Protein AF-D7BWD3-F1 (afdb_monomer_lite)

Secondary structure (DSSP, 8-state):
--EEEEE--SHHHHHHHHHHHHTT-EEEEE--HHHHHHHHHH-EEEEETTEEEEE--EEE-GGG--S--SEEEE---GGGHHHHHHHHGGG--TT-EEEE--SSSTHHHHHHHHSTTTBPEEEEE--EEE-TTSPEEE-SSSEEEEEE-TT----HHHHHHHHHH--TTEEEEE-TTHHHHHHHHHHHHHHHHHHHHHHTS-HHHHHHSTTHHHHHHHHHHHHHHHHHHHHHHHHHTT---------------S-----TT-----TTS--THHHHHHHHHHHHHHHSPPPTT-PPPP-----------------------------------------------------------------------

Radius of gyration: 29.77 Å; chains: 1; bounding box: 97×82×72 Å

Sequence (369 aa):
MTRILIVGAGATGGYFGARLARAARDVTFLVRPRRAAELRADGLRITTLEGSERLEPKLVTATELDGPYDLVLLTVKAGSLEAGLQDLKPAVGPRTAIVPFLNGIDHLDVIDTQFPSAVLGAVVKVAAQLTPDGATTVSAPGASLEIGELDGGHTARLRDTAAALDVVGFDVQVSDRILTSMWHKWVFIATTTTITCIAQGTIGDVAAVSGGKGFADAVLAEAAAVSGARRRLRRAAGHRDAGGFALRPVDVPGRPGRAAHGGRARPGLPCPCGEATRPVRSAAERRRGPPPGAQPARRERLPAGLRPGGRQPNVRRTALAAASSGPRRPVPGRFLTPGEHLRSRGCGSRAGAGRAGRGRRGRRPSPRR

pLDDT: mean 72.69, std 29.37, range [22.69, 98.75]

Foldseek 3Di:
DFAEEEEDCFFVSLVQQVLLVVVVHNYEYADDPVVVVLCQVFAAWEQEPVGIDGDRHHYDYLVRQDAAGQEYEYEDEPVCLVVSLVSCVRHDDPNYAYEYAYQDDVSQVVNCVSRPPRYKFKDKDFQWHQDPSGYIYGYDFAMEMEIAHQLFDDDPSQVVVQVSSPGPRYHYHYDRARLVVSLVSLLVCLLQLVLCQVVLHHLVVLVPDVCSVVVSVVSSVLSVVLSVVVVVVCVVVVRHRDDDDDDDPPPPPDDPDPDSLSDRPDPPDDRPNCVSCVSSVVVVVVVPDPPPPDDDDDDDDDDDDDDDDDDDDDDDDDDDDDDDDDDDDDDDDDDDDDDDDDDDDDPDDDDDDDDDDDDDDDDDDDDDD

Organism: Streptomyces bingchenggensis (strain BCW-1) (NCBI:txid749414)

InterPro domains:
  IPR003710 Ketopantoate reductase ApbA/PanE [TIGR00745] (3-230)
  IPR013332 Ketopantoate reductase, N-terminal domain [PF02558] (4-151)
  IPR036291 NAD(P)-binding domain superfamily [SSF51735] (3-183)
  IPR051402 Ketopantoate Reductase-Related [PTHR21708] (2-227)

Structure (mmCIF, N/CA/C/O backbone):
data_AF-D7BWD3-F1
#
_entry.id   AF-D7BWD3-F1
#
loop_
_atom_site.group_PDB
_atom_site.id
_atom_site.type_symbol
_atom_site.label_atom_id
_atom_site.label_alt_id
_atom_site.label_comp_id
_atom_site.label_asym_id
_atom_site.label_entity_id
_atom_site.label_seq_id
_atom_site.pdbx_PDB_ins_code
_atom_site.Cartn_x
_atom_site.Cartn_y
_atom_site.Cartn_z
_atom_site.occupancy
_atom_site.B_iso_or_equiv
_atom_site.auth_seq_id
_atom_site.auth_comp_id
_atom_site.auth_asym_id
_atom_site.auth_atom_id
_atom_site.pdbx_PDB_model_num
ATOM 1 N N . MET A 1 1 ? -19.463 2.352 11.382 1.00 70.88 1 MET A N 1
ATOM 2 C CA . MET A 1 1 ? -18.482 2.909 10.425 1.00 70.88 1 MET A CA 1
ATOM 3 C C . MET A 1 1 ? -17.234 2.048 10.486 1.00 70.88 1 MET A C 1
ATOM 5 O O . MET A 1 1 ? -16.864 1.677 11.589 1.00 70.88 1 MET A O 1
ATOM 9 N N . THR A 1 2 ? -16.630 1.721 9.343 1.00 93.38 2 THR A N 1
ATOM 10 C CA . THR A 1 2 ? -15.373 0.956 9.259 1.00 93.38 2 THR A CA 1
ATOM 11 C C . THR A 1 2 ? -14.217 1.773 9.842 1.00 93.38 2 THR A C 1
ATOM 13 O O . THR A 1 2 ? -13.941 2.859 9.327 1.00 93.38 2 THR A O 1
ATOM 16 N N . ARG A 1 3 ? -13.540 1.271 10.883 1.00 97.50 3 ARG A N 1
ATOM 17 C CA . ARG A 1 3 ? -12.314 1.882 11.431 1.00 97.50 3 ARG A CA 1
ATOM 18 C C . ARG A 1 3 ? -11.123 1.516 10.549 1.00 97.50 3 ARG A C 1
ATOM 20 O O . ARG A 1 3 ? -10.816 0.333 10.390 1.00 97.50 3 ARG A O 1
ATOM 27 N N . ILE A 1 4 ? -10.435 2.520 10.009 1.00 98.69 4 ILE A N 1
ATOM 28 C CA . ILE A 1 4 ? -9.290 2.350 9.108 1.00 98.69 4 ILE A CA 1
ATOM 29 C C . ILE A 1 4 ? -7.999 2.766 9.819 1.00 98.69 4 ILE A C 1
ATOM 31 O O . ILE A 1 4 ? -7.858 3.912 10.246 1.00 98.69 4 ILE A O 1
ATOM 35 N N . LEU A 1 5 ? -7.029 1.857 9.896 1.00 98.75 5 LEU A N 1
ATOM 36 C CA . LEU A 1 5 ? -5.683 2.139 10.389 1.00 98.75 5 LEU A CA 1
ATOM 37 C C . LEU A 1 5 ? -4.700 2.270 9.227 1.00 98.75 5 LEU A C 1
ATOM 39 O O . LEU A 1 5 ? -4.501 1.329 8.462 1.00 98.75 5 LEU A O 1
ATOM 43 N N . ILE A 1 6 ? -4.019 3.407 9.125 1.00 98.69 6 ILE A N 1
ATOM 44 C CA . ILE A 1 6 ? -2.901 3.605 8.201 1.00 98.69 6 ILE A CA 1
ATOM 45 C C . ILE A 1 6 ? -1.603 3.328 8.949 1.00 98.69 6 ILE A C 1
ATOM 47 O O . ILE A 1 6 ? -1.191 4.114 9.803 1.00 98.69 6 ILE A O 1
ATOM 51 N N . VAL A 1 7 ? -0.924 2.232 8.622 1.00 98.44 7 VAL A N 1
ATOM 52 C CA . VAL A 1 7 ? 0.372 1.908 9.229 1.00 98.44 7 VAL A CA 1
ATOM 53 C C . VAL A 1 7 ? 1.468 2.598 8.428 1.00 98.44 7 VAL A C 1
ATOM 55 O O . VAL A 1 7 ? 1.814 2.182 7.316 1.00 98.44 7 VAL A O 1
ATOM 58 N N . GLY A 1 8 ? 1.998 3.675 9.010 1.00 96.50 8 GLY A N 1
ATOM 59 C CA . GLY A 1 8 ? 2.999 4.554 8.418 1.00 96.50 8 GLY A CA 1
ATOM 60 C C . GLY A 1 8 ? 2.403 5.754 7.674 1.00 96.50 8 GLY A C 1
ATOM 61 O O . GLY A 1 8 ? 1.693 5.615 6.691 1.00 96.50 8 GLY A O 1
ATOM 62 N N . ALA A 1 9 ? 2.781 6.967 8.075 1.00 95.25 9 ALA A N 1
ATOM 63 C CA . ALA A 1 9 ? 2.402 8.216 7.402 1.00 95.25 9 ALA A CA 1
ATOM 64 C C . ALA A 1 9 ? 3.544 8.757 6.516 1.00 95.25 9 ALA A C 1
ATOM 66 O O . ALA A 1 9 ? 3.994 9.899 6.666 1.00 95.25 9 ALA A O 1
ATOM 67 N N . GLY A 1 10 ? 4.076 7.882 5.654 1.00 94.31 10 GLY A N 1
ATOM 68 C CA . GLY A 1 10 ? 5.022 8.249 4.593 1.00 94.31 10 GLY A CA 1
ATOM 69 C C . GLY A 1 10 ? 4.304 8.828 3.370 1.00 94.31 10 GLY A C 1
ATOM 70 O O . GLY A 1 10 ? 3.152 9.225 3.470 1.00 94.31 10 GLY A O 1
ATOM 71 N N . ALA A 1 11 ? 4.948 8.826 2.200 1.00 95.31 11 ALA A N 1
ATOM 72 C CA . ALA A 1 11 ? 4.343 9.356 0.972 1.00 95.31 11 ALA A CA 1
ATOM 73 C C . ALA A 1 11 ? 3.014 8.663 0.613 1.00 95.31 11 ALA A C 1
ATOM 75 O O . ALA A 1 11 ? 1.976 9.302 0.486 1.00 95.31 11 ALA A O 1
ATOM 76 N N . THR A 1 12 ? 3.041 7.332 0.495 1.00 96.38 12 THR A N 1
ATOM 77 C CA . THR A 1 12 ? 1.857 6.537 0.154 1.00 96.38 12 THR A CA 1
ATOM 78 C C . THR A 1 12 ? 0.805 6.626 1.256 1.00 96.38 12 THR A C 1
ATOM 80 O O . THR A 1 12 ? -0.303 7.079 0.997 1.00 96.38 12 THR A O 1
ATOM 83 N N . GLY A 1 13 ? 1.145 6.258 2.496 1.00 97.06 13 GLY A N 1
ATOM 84 C CA . GLY A 1 13 ? 0.187 6.291 3.605 1.00 97.06 13 GLY A CA 1
ATOM 85 C C . GLY A 1 13 ? -0.388 7.679 3.872 1.00 97.06 13 GLY A C 1
ATOM 86 O O . GLY A 1 13 ? -1.584 7.802 4.107 1.00 97.06 13 GLY A O 1
ATOM 87 N N . GLY A 1 14 ? 0.430 8.726 3.750 1.00 96.25 14 GLY A N 1
ATOM 88 C CA . GLY A 1 14 ? -0.001 10.113 3.866 1.00 96.25 14 GLY A CA 1
ATOM 89 C C . GLY A 1 14 ? -1.058 10.473 2.826 1.00 96.25 14 GLY A C 1
ATOM 90 O O . GLY A 1 14 ? -2.161 10.866 3.193 1.00 96.25 14 GLY A O 1
ATOM 91 N N . TYR A 1 15 ? -0.766 10.269 1.537 1.00 96.69 15 TYR A N 1
ATOM 92 C CA . TYR A 1 15 ? -1.731 10.545 0.469 1.00 96.69 15 TYR A CA 1
ATOM 93 C C . TYR A 1 15 ? -3.030 9.749 0.634 1.00 96.69 15 TYR A C 1
ATOM 95 O O . TYR A 1 15 ? -4.123 10.313 0.578 1.00 96.69 15 TYR A O 1
ATOM 103 N N . PHE A 1 16 ? -2.915 8.442 0.876 1.00 97.62 16 PHE A N 1
ATOM 104 C CA . PHE A 1 16 ? -4.081 7.574 0.970 1.00 97.62 16 PHE A CA 1
ATOM 105 C C . PHE A 1 16 ? -4.952 7.892 2.183 1.00 97.62 16 PHE A C 1
ATOM 107 O O . PHE A 1 16 ? -6.159 8.093 2.050 1.00 97.62 16 PHE A O 1
ATOM 114 N N . GLY A 1 17 ? -4.336 7.998 3.360 1.00 97.31 17 GLY A N 1
ATOM 115 C CA . GLY A 1 17 ? -5.049 8.326 4.587 1.00 97.31 17 GLY A CA 1
ATOM 116 C C . GLY A 1 17 ? -5.698 9.708 4.538 1.00 97.31 17 GLY A C 1
ATOM 117 O O . GLY A 1 17 ? -6.802 9.878 5.042 1.00 97.31 17 GLY A O 1
ATOM 118 N N . ALA A 1 18 ? -5.070 10.683 3.877 1.00 96.00 18 ALA A N 1
ATOM 119 C CA . ALA A 1 18 ? -5.649 12.007 3.690 1.00 96.00 18 ALA A CA 1
ATOM 120 C C . ALA A 1 18 ? -6.904 12.009 2.826 1.00 96.00 18 ALA A C 1
ATOM 122 O O . ALA A 1 18 ? -7.907 12.596 3.223 1.00 96.00 18 ALA A O 1
ATOM 123 N N . ARG A 1 19 ? -6.872 11.347 1.663 1.00 96.06 19 ARG A N 1
ATOM 124 C CA . ARG A 1 19 ? -8.046 11.256 0.782 1.00 96.06 19 ARG A CA 1
ATOM 125 C C . ARG A 1 19 ? -9.204 10.533 1.472 1.00 96.06 19 ARG A C 1
ATOM 127 O O . ARG A 1 19 ? -10.337 10.999 1.392 1.00 96.06 19 ARG A O 1
ATOM 134 N N . LEU A 1 20 ? -8.917 9.474 2.233 1.00 97.75 20 LEU A N 1
ATOM 135 C CA . LEU A 1 20 ? -9.919 8.780 3.049 1.00 97.75 20 LEU A CA 1
ATOM 136 C C . LEU A 1 20 ? -10.487 9.682 4.158 1.00 97.75 20 LEU A C 1
ATOM 138 O O . LEU A 1 20 ? -11.705 9.777 4.306 1.00 97.75 20 LEU A O 1
ATOM 142 N N . ALA A 1 21 ? -9.636 10.401 4.894 1.00 96.88 21 ALA A N 1
ATOM 143 C CA . ALA A 1 21 ? -10.075 11.335 5.932 1.00 96.88 21 ALA A CA 1
ATOM 144 C C . ALA A 1 21 ? -10.914 12.488 5.349 1.00 96.88 21 ALA A C 1
ATOM 146 O O . ALA A 1 21 ? -11.929 12.881 5.921 1.00 96.88 21 ALA A O 1
ATOM 147 N N . ARG A 1 22 ? -10.543 12.997 4.166 1.00 94.56 22 ARG A N 1
ATOM 148 C CA . ARG A 1 22 ? -11.295 14.021 3.425 1.00 94.56 22 ARG A CA 1
ATOM 149 C C . ARG A 1 22 ? -12.681 13.558 2.992 1.00 94.56 22 ARG A C 1
ATOM 151 O O . ARG A 1 22 ? -13.578 14.393 2.902 1.00 94.56 22 ARG A O 1
ATOM 158 N N . ALA A 1 23 ? -12.846 12.262 2.750 1.00 96.19 23 ALA A N 1
ATOM 159 C CA . ALA A 1 23 ? -14.126 11.618 2.480 1.00 96.19 23 ALA A CA 1
ATOM 160 C C . ALA A 1 23 ? -14.880 11.218 3.766 1.00 96.19 23 ALA A C 1
ATOM 162 O O . ALA A 1 23 ? -15.780 10.384 3.715 1.00 96.19 23 ALA A O 1
ATOM 163 N N . ALA A 1 24 ? -14.500 11.787 4.917 1.00 96.38 24 ALA A N 1
ATOM 164 C CA . ALA A 1 24 ? -15.101 11.534 6.225 1.00 96.38 24 ALA A CA 1
ATOM 165 C C . ALA A 1 24 ? -15.088 10.052 6.653 1.00 96.38 24 ALA A C 1
ATOM 167 O O . ALA A 1 24 ? -15.945 9.611 7.422 1.00 96.38 24 ALA A O 1
ATOM 168 N N . ARG A 1 25 ? -14.106 9.268 6.178 1.00 97.88 25 ARG A N 1
ATOM 169 C CA . ARG A 1 25 ? -13.839 7.927 6.717 1.00 97.88 25 ARG A CA 1
ATOM 170 C C . ARG A 1 25 ? -13.172 8.045 8.091 1.00 97.88 25 ARG A C 1
ATOM 172 O O . ARG A 1 25 ? -12.446 9.006 8.354 1.00 97.88 25 ARG A O 1
ATOM 179 N N . ASP A 1 26 ? -13.388 7.059 8.960 1.00 97.62 26 ASP A N 1
ATOM 180 C CA . ASP A 1 26 ? -12.744 7.021 10.276 1.00 97.62 26 ASP A CA 1
ATOM 181 C C . ASP A 1 26 ? -11.314 6.488 10.147 1.00 97.62 26 ASP A C 1
ATOM 183 O O . ASP A 1 26 ? -11.080 5.280 10.144 1.00 97.62 26 ASP A O 1
ATOM 187 N N . VAL A 1 27 ? -10.368 7.408 9.953 1.00 98.44 27 VAL A N 1
ATOM 188 C CA . VAL A 1 27 ? -8.963 7.101 9.673 1.00 98.44 27 VAL A CA 1
ATOM 189 C C . VAL A 1 27 ? -8.091 7.492 10.855 1.00 98.44 27 VAL A C 1
ATOM 191 O O . VAL A 1 27 ? -8.071 8.655 11.258 1.00 98.44 27 VAL A O 1
ATOM 194 N N . THR A 1 28 ? -7.292 6.541 11.327 1.00 98.56 28 THR A N 1
ATOM 195 C CA . THR A 1 28 ? -6.228 6.760 12.308 1.00 98.56 28 THR A CA 1
ATOM 196 C C . THR A 1 28 ? -4.888 6.359 11.703 1.00 98.56 28 THR A C 1
ATOM 198 O O . THR A 1 28 ? -4.798 5.367 10.983 1.00 98.56 28 THR A O 1
ATOM 201 N N . PHE A 1 29 ? -3.823 7.105 11.987 1.00 98.62 29 PHE A N 1
ATOM 202 C CA . PHE A 1 29 ? -2.473 6.775 11.535 1.00 98.62 29 PHE A CA 1
ATOM 203 C C . PHE A 1 29 ? -1.647 6.204 12.684 1.00 98.62 29 PHE A C 1
ATOM 205 O O . PHE A 1 29 ? -1.393 6.896 13.672 1.00 98.62 29 PHE A O 1
ATOM 212 N N . LEU A 1 30 ? -1.166 4.973 12.509 1.00 98.62 30 LEU A N 1
ATOM 213 C CA . LEU A 1 30 ? -0.145 4.381 13.364 1.00 98.62 30 LEU A CA 1
ATOM 214 C C . LEU A 1 30 ? 1.232 4.863 12.903 1.00 98.62 30 LEU A C 1
ATOM 216 O O . LEU A 1 30 ? 1.691 4.550 11.797 1.00 98.62 30 LEU A O 1
ATOM 220 N N . VAL A 1 31 ? 1.895 5.641 13.751 1.00 97.81 31 VAL A N 1
ATOM 221 C CA . VAL A 1 31 ? 3.193 6.259 13.462 1.00 97.81 31 VAL A CA 1
ATOM 222 C C . VAL A 1 31 ? 4.149 6.136 14.643 1.00 97.81 31 VAL A C 1
ATOM 224 O O . VAL A 1 31 ? 3.753 6.012 15.797 1.00 97.81 31 VAL A O 1
ATOM 227 N N . ARG A 1 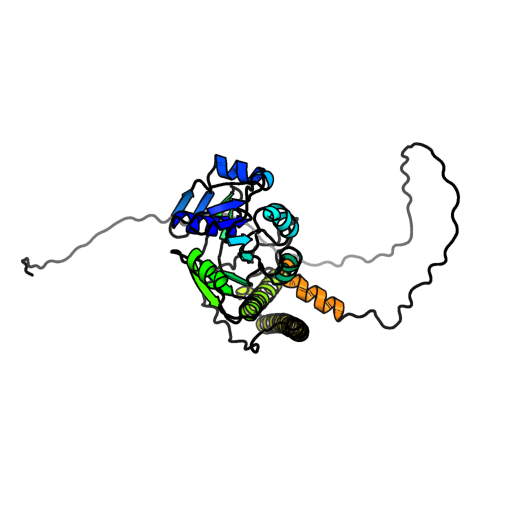32 ? 5.452 6.202 14.358 1.00 96.31 32 ARG A N 1
ATOM 228 C CA . ARG A 1 32 ? 6.489 6.241 15.399 1.00 96.31 32 ARG A CA 1
ATOM 229 C C . ARG A 1 32 ? 6.559 7.627 16.054 1.00 96.31 32 ARG A C 1
ATOM 231 O O . ARG A 1 32 ? 6.283 8.609 15.359 1.00 96.31 32 ARG A O 1
ATOM 238 N N . PRO A 1 33 ? 7.040 7.743 17.310 1.00 96.12 33 PRO A N 1
ATOM 239 C CA . PRO A 1 33 ? 7.037 9.001 18.066 1.00 96.12 33 PRO A CA 1
ATOM 240 C C . PRO A 1 33 ? 7.608 10.205 17.309 1.00 96.12 33 PRO A C 1
ATOM 242 O O . PRO A 1 33 ? 6.990 11.265 17.285 1.00 96.12 33 PRO A O 1
ATOM 245 N N . ARG A 1 34 ? 8.733 10.026 16.599 1.00 95.69 34 ARG A N 1
ATOM 246 C CA . ARG A 1 34 ? 9.337 11.089 15.775 1.00 95.69 34 ARG A CA 1
ATOM 247 C C . ARG A 1 34 ? 8.371 11.627 14.717 1.00 95.69 34 ARG A C 1
ATOM 249 O O . ARG A 1 34 ? 8.199 12.832 14.601 1.00 95.69 34 ARG A O 1
ATOM 256 N N . ARG A 1 35 ? 7.719 10.735 13.963 1.00 95.56 35 ARG A N 1
ATOM 257 C CA . ARG A 1 35 ? 6.767 11.133 12.916 1.00 95.56 35 ARG A CA 1
ATOM 258 C C . ARG A 1 35 ? 5.469 11.677 13.514 1.00 95.56 35 ARG A C 1
ATOM 260 O O . ARG A 1 35 ? 4.879 12.572 12.927 1.00 95.56 35 ARG A O 1
ATOM 267 N N . ALA A 1 36 ? 5.044 11.173 14.672 1.00 97.19 36 ALA A N 1
ATOM 268 C CA . ALA A 1 36 ? 3.901 11.722 15.396 1.00 97.19 36 ALA A CA 1
ATOM 269 C C . ALA A 1 36 ? 4.144 13.184 15.802 1.00 97.19 36 ALA A C 1
ATOM 271 O O . ALA A 1 36 ? 3.279 14.023 15.584 1.00 97.19 36 ALA A O 1
ATOM 272 N N . ALA A 1 37 ? 5.328 13.496 16.341 1.00 96.38 37 ALA A N 1
ATOM 273 C CA . ALA A 1 37 ? 5.705 14.860 16.709 1.00 96.38 37 ALA A CA 1
ATOM 274 C C . ALA A 1 37 ? 5.717 15.801 15.494 1.00 96.38 37 ALA A C 1
ATOM 276 O O . ALA A 1 37 ? 5.121 16.872 15.560 1.00 96.38 37 ALA A O 1
ATOM 277 N N . GLU A 1 38 ? 6.313 15.367 14.376 1.00 95.94 38 GLU A N 1
ATOM 278 C CA . GLU A 1 38 ? 6.270 16.109 13.108 1.00 95.94 38 GLU A CA 1
ATOM 279 C C . GLU A 1 38 ? 4.818 16.388 12.693 1.00 95.94 38 GLU A C 1
ATOM 281 O O . GLU A 1 38 ? 4.439 17.537 12.519 1.00 95.94 38 GLU A O 1
ATOM 286 N N . LEU A 1 39 ? 3.971 15.359 12.605 1.00 97.31 39 LEU A N 1
ATOM 287 C CA . LEU A 1 39 ? 2.588 15.515 12.146 1.00 97.31 39 LEU A CA 1
ATOM 288 C C . LEU A 1 39 ? 1.719 16.359 13.085 1.00 97.31 39 LEU A C 1
ATOM 290 O O . LEU A 1 39 ? 0.817 17.027 12.597 1.00 97.31 39 LEU A O 1
ATOM 294 N N . ARG A 1 40 ? 1.976 16.355 14.398 1.00 96.75 40 ARG A N 1
ATOM 295 C CA . ARG A 1 40 ? 1.268 17.221 15.358 1.00 96.75 40 ARG A CA 1
ATOM 296 C C . ARG A 1 40 ? 1.667 18.689 15.223 1.00 96.75 40 ARG A C 1
ATOM 298 O O . ARG A 1 40 ? 0.819 19.554 15.390 1.00 96.75 40 ARG A O 1
ATOM 305 N N . ALA A 1 41 ? 2.940 18.971 14.949 1.00 96.50 41 ALA A N 1
ATOM 306 C CA . ALA A 1 41 ? 3.413 20.342 14.759 1.00 96.50 41 ALA A CA 1
ATOM 307 C C . ALA A 1 41 ? 2.940 20.912 13.414 1.00 96.50 41 ALA A C 1
ATOM 309 O O . ALA A 1 41 ? 2.441 22.030 13.318 1.00 96.50 41 ALA A O 1
ATOM 310 N N . ASP A 1 42 ? 3.060 20.100 12.371 1.00 95.56 42 ASP A N 1
ATOM 311 C CA . ASP A 1 42 ? 3.021 20.568 10.995 1.00 95.56 42 ASP A CA 1
ATOM 312 C C . ASP A 1 42 ? 1.740 20.200 10.244 1.00 95.56 42 ASP A C 1
ATOM 314 O O . ASP A 1 42 ? 1.487 20.732 9.157 1.00 95.56 42 ASP A O 1
ATOM 318 N N . GLY A 1 43 ? 0.932 19.300 10.803 1.00 97.25 43 GLY A N 1
ATOM 319 C CA . GLY A 1 43 ? -0.140 18.613 10.094 1.00 97.25 43 GLY A CA 1
ATOM 320 C C . GLY A 1 43 ? 0.390 17.641 9.032 1.00 97.25 43 GLY A C 1
ATOM 321 O O . GLY A 1 43 ? 1.575 17.601 8.685 1.00 97.25 43 GLY A O 1
ATOM 322 N N . LEU A 1 44 ? -0.513 16.857 8.450 1.00 97.69 44 LEU A N 1
ATOM 323 C CA . LEU A 1 44 ? -0.218 16.091 7.245 1.00 97.69 44 LEU A CA 1
ATOM 324 C C . LEU A 1 44 ? -0.386 17.003 6.023 1.00 97.69 44 LEU A C 1
ATOM 326 O O . LEU A 1 44 ? -1.503 17.372 5.663 1.00 97.69 44 LEU A O 1
ATOM 330 N N . ARG A 1 45 ? 0.737 17.375 5.398 1.00 97.19 45 ARG A N 1
ATOM 331 C CA . ARG A 1 45 ? 0.772 18.233 4.205 1.00 97.19 45 ARG A CA 1
ATOM 332 C C . ARG A 1 45 ? 0.883 17.409 2.931 1.00 97.19 45 ARG A C 1
ATOM 334 O O . ARG A 1 45 ? 1.757 16.541 2.830 1.00 97.19 45 ARG A O 1
ATOM 341 N N . ILE A 1 46 ? 0.039 17.710 1.951 1.00 95.81 46 ILE A N 1
ATOM 342 C CA . ILE A 1 46 ? 0.031 17.052 0.644 1.00 95.81 46 ILE A CA 1
ATOM 343 C C . ILE A 1 46 ? -0.000 18.105 -0.448 1.00 95.81 46 ILE A C 1
ATOM 345 O O . ILE A 1 46 ? -0.806 19.024 -0.407 1.00 95.81 46 ILE A O 1
ATOM 349 N N . THR A 1 47 ? 0.844 17.937 -1.454 1.00 94.81 47 THR A N 1
ATOM 350 C CA . THR A 1 47 ? 0.846 18.738 -2.672 1.00 94.81 47 THR A CA 1
ATOM 351 C C . THR A 1 47 ? 0.564 17.829 -3.854 1.00 94.81 47 THR A C 1
ATOM 353 O O . THR A 1 47 ? 1.269 16.852 -4.096 1.00 94.81 47 THR A O 1
ATOM 356 N N . THR A 1 48 ? -0.477 18.163 -4.596 1.00 92.12 48 THR A N 1
ATOM 357 C CA . THR A 1 48 ? -0.922 17.473 -5.808 1.00 92.12 48 THR A CA 1
ATOM 358 C C . THR A 1 48 ? -0.847 18.424 -6.998 1.00 92.12 48 THR A C 1
ATOM 360 O O . THR A 1 48 ? -0.495 19.594 -6.836 1.00 92.12 48 THR A O 1
ATOM 363 N N . LEU A 1 49 ? -1.179 17.942 -8.197 1.00 88.69 49 LEU A N 1
ATOM 364 C CA . LEU A 1 49 ? -1.279 18.809 -9.374 1.00 88.69 49 LEU A CA 1
ATOM 365 C C . LEU A 1 49 ? -2.438 19.808 -9.246 1.00 88.69 49 LEU A C 1
ATOM 367 O O . LEU A 1 49 ? -2.386 20.884 -9.834 1.00 88.69 49 LEU A O 1
ATOM 371 N N . GLU A 1 50 ? -3.457 19.467 -8.456 1.00 86.31 50 GLU A N 1
ATOM 372 C CA . GLU A 1 50 ? -4.640 20.292 -8.218 1.00 86.31 50 GLU A CA 1
ATOM 373 C C . GLU A 1 50 ? -4.421 21.354 -7.126 1.00 86.31 50 GLU A C 1
ATOM 375 O O . GLU A 1 50 ? -5.200 22.298 -7.015 1.00 86.31 50 GLU A O 1
ATOM 380 N N . GLY A 1 51 ? -3.364 21.219 -6.319 1.00 90.94 51 GLY A N 1
ATOM 381 C CA . GLY A 1 51 ? -3.031 22.156 -5.249 1.00 90.94 51 GLY A CA 1
ATOM 382 C C . GLY A 1 51 ? -2.456 21.488 -4.003 1.00 90.94 51 GLY A C 1
ATOM 383 O O . GLY A 1 51 ? -2.226 20.275 -3.963 1.00 90.94 51 GLY A O 1
ATOM 384 N N . SER A 1 52 ? -2.221 22.308 -2.979 1.00 93.31 52 SER A N 1
ATOM 385 C CA . SER A 1 52 ? -1.723 21.870 -1.674 1.00 93.31 52 SER A CA 1
ATOM 386 C C . SER A 1 52 ? -2.829 21.860 -0.626 1.00 93.31 52 SER A C 1
ATOM 388 O O . SER A 1 52 ? -3.652 22.768 -0.567 1.00 93.31 52 SER A O 1
ATOM 390 N N . GLU A 1 53 ? -2.797 20.861 0.244 1.00 93.00 53 GLU A N 1
ATOM 391 C CA . GLU A 1 53 ? -3.690 20.721 1.385 1.00 93.00 53 GLU A CA 1
ATOM 392 C C . GLU A 1 53 ? -2.912 20.375 2.658 1.00 93.00 53 GLU A C 1
ATOM 394 O O . GLU A 1 53 ? -1.810 19.818 2.626 1.00 93.00 53 GLU A O 1
ATOM 399 N N . ARG A 1 54 ? -3.516 20.715 3.796 1.00 96.38 54 ARG A N 1
ATOM 400 C CA . ARG A 1 54 ? -3.048 20.371 5.136 1.00 96.38 54 ARG A CA 1
ATOM 401 C C . ARG A 1 54 ? -4.237 19.860 5.933 1.00 96.38 54 ARG A C 1
ATOM 403 O O . ARG A 1 54 ? -5.314 20.448 5.878 1.00 96.38 54 ARG A O 1
ATOM 410 N N . LEU A 1 55 ? -4.029 18.790 6.683 1.00 95.94 55 LEU A N 1
ATOM 411 C CA . LEU A 1 55 ? -5.033 18.209 7.569 1.00 95.94 55 LEU A CA 1
ATOM 412 C C . LEU A 1 55 ? -4.408 17.816 8.903 1.00 95.94 55 LEU A C 1
ATOM 414 O O . LEU A 1 55 ? -3.214 17.528 8.967 1.00 95.94 55 LEU A O 1
ATOM 418 N N . GLU A 1 56 ? -5.231 17.791 9.945 1.00 97.31 56 GLU A N 1
ATOM 419 C CA . GLU A 1 56 ? -4.854 17.310 11.274 1.00 97.31 56 GLU A CA 1
ATOM 420 C C . GLU A 1 56 ? -5.256 15.834 11.393 1.00 97.31 56 GLU A C 1
ATOM 422 O O . GLU A 1 56 ? -6.443 15.532 11.552 1.00 97.31 56 GLU A O 1
ATOM 427 N N . PRO A 1 57 ? -4.319 14.883 11.231 1.00 96.50 57 PRO A N 1
ATOM 428 C CA . PRO A 1 57 ? -4.654 13.467 11.287 1.00 96.50 57 PRO A CA 1
ATOM 429 C C . PRO A 1 57 ? -4.927 13.011 12.728 1.00 96.50 57 PRO A C 1
ATOM 431 O O . PRO A 1 57 ? -4.271 13.460 13.667 1.00 96.50 57 PRO A O 1
ATOM 434 N N . LYS A 1 58 ? -5.818 12.027 12.904 1.00 97.69 58 LYS A N 1
ATOM 435 C CA . LYS A 1 58 ? -5.856 11.229 14.140 1.00 97.69 58 LYS A CA 1
ATOM 436 C C . LYS A 1 58 ? -4.600 10.361 14.188 1.00 97.69 58 LYS A C 1
ATOM 438 O O . LYS A 1 58 ? -4.328 9.618 13.243 1.00 97.69 58 LYS A O 1
ATOM 443 N N . LEU A 1 59 ? -3.833 10.454 15.266 1.00 98.06 59 LEU A N 1
ATOM 444 C CA . LEU A 1 59 ? -2.546 9.773 15.406 1.00 98.06 59 LEU A CA 1
ATOM 445 C C . LEU A 1 59 ? -2.553 8.859 16.619 1.00 98.06 59 LEU A C 1
ATOM 447 O O . LEU A 1 59 ? -3.026 9.255 17.681 1.00 98.06 59 LEU A O 1
ATOM 451 N N . VAL A 1 60 ? -1.935 7.695 16.459 1.00 98.19 60 VAL A N 1
ATOM 452 C CA . VAL A 1 60 ? -1.597 6.781 17.550 1.00 98.19 60 VAL A CA 1
ATOM 453 C C . VAL A 1 60 ? -0.187 6.238 17.350 1.00 98.19 60 VAL A C 1
ATOM 455 O O . VAL A 1 60 ? 0.319 6.104 16.232 1.00 98.19 60 VAL A O 1
ATOM 458 N N . THR A 1 61 ? 0.456 5.921 18.457 1.00 97.50 61 THR A N 1
ATOM 459 C CA . THR A 1 61 ? 1.658 5.097 18.545 1.00 97.50 61 THR A CA 1
ATOM 460 C C . THR A 1 61 ? 1.270 3.671 18.933 1.00 97.50 61 THR A C 1
ATOM 462 O O . THR A 1 61 ? 0.132 3.412 19.319 1.00 97.50 61 THR A O 1
ATOM 465 N N . ALA A 1 62 ? 2.208 2.724 18.846 1.00 96.00 62 ALA A N 1
ATOM 466 C CA . ALA A 1 62 ? 1.933 1.320 19.166 1.00 96.00 62 ALA A CA 1
ATOM 467 C C . ALA A 1 62 ? 1.394 1.123 20.599 1.00 96.00 62 ALA A C 1
ATOM 469 O O . ALA A 1 62 ? 0.556 0.259 20.826 1.00 96.00 62 ALA A O 1
ATOM 470 N N . THR A 1 63 ? 1.828 1.954 21.552 1.00 95.88 63 THR A N 1
ATOM 471 C CA . THR A 1 63 ? 1.381 1.922 22.956 1.00 95.88 63 THR A CA 1
ATOM 472 C C . THR A 1 63 ? 0.007 2.552 23.185 1.00 95.88 63 THR A C 1
ATOM 474 O O . THR A 1 63 ? -0.562 2.378 24.254 1.00 95.88 63 THR A O 1
ATOM 477 N N . GLU A 1 64 ? -0.507 3.307 22.214 1.00 96.88 64 GLU A N 1
ATOM 478 C CA . GLU A 1 64 ? -1.808 3.988 22.281 1.00 96.88 64 GLU A CA 1
ATOM 479 C C . GLU A 1 64 ? -2.905 3.209 21.530 1.00 96.88 64 GLU A C 1
ATOM 481 O O . GLU A 1 64 ? -4.043 3.664 21.461 1.00 96.88 64 GLU A O 1
ATOM 486 N N . LEU A 1 65 ? -2.581 2.051 20.940 1.00 96.25 65 LEU A N 1
ATOM 487 C CA . LEU A 1 65 ? -3.574 1.189 20.303 1.00 96.25 65 LEU A CA 1
ATOM 488 C C . LEU A 1 65 ? -4.481 0.555 21.362 1.00 96.25 65 LEU A C 1
ATOM 490 O O . LEU A 1 65 ? -4.016 -0.156 22.249 1.00 96.25 65 LEU A O 1
ATOM 494 N N . ASP A 1 66 ? -5.783 0.791 21.227 1.00 90.31 66 ASP A N 1
ATOM 495 C CA . ASP A 1 66 ? -6.807 0.436 22.213 1.00 90.31 66 ASP A CA 1
ATOM 496 C C . ASP A 1 66 ? -7.721 -0.719 21.778 1.00 90.31 66 ASP A C 1
ATOM 498 O O . ASP A 1 66 ? -8.602 -1.142 22.526 1.00 90.31 66 ASP A O 1
ATOM 502 N N . GLY A 1 67 ? -7.519 -1.254 20.574 1.00 92.69 67 GLY A N 1
ATOM 503 C CA . GLY A 1 67 ? -8.296 -2.375 20.076 1.00 92.69 67 GLY A CA 1
ATOM 504 C C . GLY A 1 67 ? -8.205 -2.566 18.566 1.00 92.69 67 GLY A C 1
ATOM 505 O O . GLY A 1 67 ? -7.462 -1.862 17.874 1.00 92.69 67 GLY A O 1
ATOM 506 N N . PRO A 1 68 ? -8.979 -3.528 18.042 1.00 96.81 68 PRO A N 1
ATOM 507 C CA . PRO A 1 68 ? -8.912 -3.906 16.647 1.00 96.81 68 PRO A CA 1
ATOM 508 C C . PRO A 1 68 ? -9.501 -2.839 15.721 1.00 96.81 68 PRO A C 1
ATOM 510 O O . PRO A 1 68 ? -10.438 -2.109 16.066 1.00 96.81 68 PRO A O 1
ATOM 513 N N . TYR A 1 69 ? -8.959 -2.809 14.508 1.00 98.31 69 TYR A N 1
ATOM 514 C CA . TYR A 1 69 ? -9.466 -2.039 13.379 1.00 98.31 69 TYR A CA 1
ATOM 515 C C . TYR A 1 69 ? -10.099 -2.981 12.359 1.00 98.31 69 TYR A C 1
ATOM 517 O O . TYR A 1 69 ? -9.697 -4.138 12.237 1.00 98.31 69 TYR A O 1
ATOM 525 N N . ASP A 1 70 ? -11.081 -2.496 11.608 1.00 98.06 70 ASP A N 1
ATOM 526 C CA . ASP A 1 70 ? -11.742 -3.306 10.582 1.00 98.06 70 ASP A CA 1
ATOM 527 C C . ASP A 1 70 ? -10.847 -3.445 9.340 1.00 98.06 70 ASP A C 1
ATOM 529 O O . ASP A 1 70 ? -10.764 -4.516 8.738 1.00 98.06 70 ASP A O 1
ATOM 533 N N . LEU A 1 71 ? -10.127 -2.371 8.992 1.00 98.69 71 LEU A N 1
ATOM 534 C CA . LEU A 1 71 ? -9.231 -2.307 7.841 1.00 98.69 71 LEU A CA 1
ATOM 535 C C . LEU A 1 71 ? -7.878 -1.706 8.229 1.00 98.69 71 LEU A C 1
ATOM 537 O O . LEU A 1 71 ? -7.803 -0.599 8.756 1.00 98.69 71 LEU A O 1
ATOM 541 N N . VAL A 1 72 ? -6.796 -2.404 7.903 1.00 98.75 72 VAL A N 1
ATOM 542 C CA . VAL A 1 72 ? -5.416 -1.951 8.089 1.00 98.75 72 VAL A CA 1
ATOM 543 C C . VAL A 1 72 ? -4.762 -1.773 6.722 1.00 98.75 72 VAL A C 1
ATOM 545 O O . VAL A 1 72 ? -4.563 -2.740 5.988 1.00 98.75 72 VAL A O 1
ATOM 548 N N . LEU A 1 73 ? -4.377 -0.542 6.382 1.00 98.75 73 LEU A N 1
ATOM 549 C CA . LEU A 1 73 ? -3.568 -0.242 5.201 1.00 98.75 73 LEU A CA 1
ATOM 550 C C . LEU A 1 73 ? -2.096 -0.207 5.605 1.00 98.75 73 LEU A C 1
ATOM 552 O O . LEU A 1 73 ? -1.628 0.726 6.264 1.00 98.75 73 LEU A O 1
ATOM 556 N N . LEU A 1 74 ? -1.349 -1.236 5.212 1.00 98.50 74 LEU A N 1
ATOM 557 C CA . LEU A 1 74 ? 0.058 -1.370 5.566 1.00 98.50 74 LEU A CA 1
ATOM 558 C C . LEU A 1 74 ? 0.928 -0.681 4.510 1.00 98.50 74 LEU A C 1
ATOM 560 O O . LEU A 1 74 ? 1.135 -1.209 3.420 1.00 98.50 74 LEU A O 1
ATOM 564 N N . THR A 1 75 ? 1.433 0.513 4.828 1.00 97.81 75 THR A N 1
ATOM 565 C CA . THR A 1 75 ? 2.102 1.401 3.852 1.00 97.81 75 THR A CA 1
ATOM 566 C C . THR A 1 75 ? 3.576 1.683 4.168 1.00 97.81 75 THR A C 1
ATOM 568 O O . THR A 1 75 ? 4.202 2.571 3.580 1.00 97.81 75 THR A O 1
ATOM 571 N N . VAL A 1 76 ? 4.155 0.918 5.096 1.00 96.12 76 VAL A N 1
ATOM 572 C CA . VAL A 1 76 ? 5.586 0.968 5.417 1.00 96.12 76 VAL A CA 1
ATOM 573 C C . VAL A 1 76 ? 6.441 0.468 4.249 1.00 96.12 76 VAL A C 1
ATOM 575 O O . VAL A 1 76 ? 5.986 -0.283 3.389 1.00 96.12 76 VAL A O 1
ATOM 578 N N . LYS A 1 77 ? 7.716 0.867 4.218 1.00 91.75 77 LYS A N 1
ATOM 579 C CA . LYS A 1 77 ? 8.692 0.287 3.281 1.00 91.75 77 LYS A CA 1
ATOM 580 C C . LYS A 1 77 ? 9.049 -1.140 3.696 1.00 91.75 77 LYS A C 1
ATOM 582 O O . LYS A 1 77 ? 8.980 -1.462 4.880 1.00 91.75 77 LYS A O 1
ATOM 587 N N . ALA A 1 78 ? 9.516 -1.951 2.745 1.00 89.81 78 ALA A N 1
ATOM 588 C CA . ALA A 1 78 ? 9.857 -3.356 2.979 1.00 89.81 78 ALA A CA 1
ATOM 589 C C . ALA A 1 78 ? 10.844 -3.543 4.143 1.00 89.81 78 ALA A C 1
ATOM 591 O O . ALA A 1 78 ? 10.605 -4.369 5.012 1.00 89.81 78 ALA A O 1
ATOM 592 N N . GLY A 1 79 ? 11.888 -2.710 4.240 1.00 90.62 79 GLY A N 1
ATOM 593 C CA . GLY A 1 79 ? 12.846 -2.759 5.358 1.00 90.62 79 GLY A CA 1
ATOM 594 C C . GLY A 1 79 ? 12.291 -2.358 6.735 1.00 90.62 79 GLY A C 1
ATOM 595 O O . GLY A 1 79 ? 13.034 -2.322 7.709 1.00 90.62 79 GLY A O 1
ATOM 596 N N . SER A 1 80 ? 11.015 -1.984 6.835 1.00 93.62 80 SER A N 1
ATOM 597 C CA . SER A 1 80 ? 10.316 -1.702 8.096 1.00 93.62 80 SER A CA 1
ATOM 598 C C . SER A 1 80 ? 9.087 -2.590 8.289 1.00 93.62 80 SER A C 1
ATOM 600 O O . SER A 1 80 ? 8.299 -2.314 9.193 1.00 93.62 80 SER A O 1
ATOM 602 N N . LEU A 1 81 ? 8.918 -3.625 7.458 1.00 95.00 81 LEU A N 1
ATOM 603 C CA . LEU A 1 81 ? 7.770 -4.520 7.501 1.00 95.00 81 LEU A CA 1
ATOM 604 C C . LEU A 1 81 ? 7.666 -5.206 8.861 1.00 95.00 81 LEU A C 1
ATOM 606 O O . LEU A 1 81 ? 6.670 -5.020 9.544 1.00 95.00 81 LEU A O 1
ATOM 610 N N . GLU A 1 82 ? 8.702 -5.923 9.293 1.00 94.94 82 GLU A N 1
ATOM 611 C CA . GLU A 1 82 ? 8.670 -6.727 10.518 1.00 94.94 82 GLU A CA 1
ATOM 612 C C . GLU A 1 82 ? 8.362 -5.874 11.750 1.00 94.94 82 GLU A C 1
ATOM 614 O O . GLU A 1 82 ? 7.490 -6.222 12.541 1.00 94.94 82 GLU A O 1
ATOM 619 N N . ALA A 1 83 ? 9.025 -4.722 11.878 1.00 95.62 83 ALA A N 1
ATOM 620 C CA . ALA A 1 83 ? 8.753 -3.780 12.958 1.00 95.62 83 ALA A CA 1
ATOM 621 C C . ALA A 1 83 ? 7.322 -3.219 12.879 1.00 95.62 83 ALA A C 1
ATOM 623 O O . ALA A 1 83 ? 6.651 -3.128 13.898 1.00 95.62 83 ALA A O 1
ATOM 624 N N . GLY A 1 84 ? 6.831 -2.897 11.677 1.00 96.56 84 GLY A N 1
ATOM 625 C CA . GLY A 1 84 ? 5.450 -2.453 11.481 1.00 96.56 84 GLY A CA 1
ATOM 626 C C . GLY A 1 84 ? 4.416 -3.521 11.850 1.00 96.56 84 GLY A C 1
ATOM 627 O O . GLY A 1 84 ? 3.386 -3.184 12.423 1.00 96.56 84 GLY A O 1
ATOM 628 N N . LEU A 1 85 ? 4.701 -4.800 11.576 1.00 96.81 85 LEU A N 1
ATOM 629 C CA . LEU A 1 85 ? 3.848 -5.925 11.972 1.00 96.81 85 LEU A CA 1
ATOM 630 C C . LEU A 1 85 ? 3.821 -6.121 13.496 1.00 96.81 85 LEU A C 1
ATOM 632 O O . LEU A 1 85 ? 2.765 -6.422 14.047 1.00 96.81 85 LEU A O 1
ATOM 636 N N . GLN A 1 86 ? 4.947 -5.901 14.188 1.00 96.69 86 GLN A N 1
ATOM 637 C CA . GLN A 1 86 ? 4.956 -5.895 15.657 1.00 96.69 86 GLN A CA 1
ATOM 638 C C . GLN A 1 86 ? 4.151 -4.721 16.221 1.00 96.69 86 GLN A C 1
ATOM 640 O O . GLN A 1 86 ? 3.323 -4.926 17.105 1.00 96.69 86 GLN A O 1
ATOM 645 N N . ASP A 1 87 ? 4.347 -3.517 15.677 1.00 96.75 87 ASP A N 1
ATOM 646 C CA . ASP A 1 87 ? 3.656 -2.308 16.133 1.00 96.75 87 ASP A CA 1
ATOM 647 C C . ASP A 1 87 ? 2.129 -2.408 15.937 1.00 96.75 87 ASP A C 1
ATOM 649 O O . ASP A 1 87 ? 1.373 -1.911 16.767 1.00 96.75 87 ASP A O 1
ATOM 653 N N . LEU A 1 88 ? 1.659 -3.052 14.858 1.00 96.06 88 LEU A N 1
ATOM 654 C CA . LEU A 1 88 ? 0.226 -3.159 14.543 1.00 96.06 88 LEU A CA 1
ATOM 655 C C . LEU A 1 88 ? -0.488 -4.324 15.237 1.00 96.06 88 LEU A C 1
ATOM 657 O O . LEU A 1 88 ? -1.709 -4.411 15.155 1.00 96.06 88 LEU A O 1
ATOM 661 N N . LYS A 1 89 ? 0.237 -5.229 15.905 1.00 96.19 89 LYS A N 1
ATOM 662 C CA . LYS A 1 89 ? -0.315 -6.470 16.474 1.00 96.19 89 LYS A CA 1
ATOM 663 C C . LYS A 1 89 ? -1.568 -6.258 17.351 1.00 96.19 89 LYS A C 1
ATOM 665 O O . LYS A 1 89 ? -2.522 -7.010 17.163 1.00 96.19 89 LYS A O 1
ATOM 670 N N . PRO A 1 90 ? -1.638 -5.234 18.233 1.00 96.38 90 PRO A N 1
ATOM 671 C CA . PRO A 1 90 ? -2.837 -4.958 19.037 1.00 96.38 90 PRO A CA 1
ATOM 672 C C . PRO A 1 90 ? -4.062 -4.505 18.222 1.00 96.38 90 PRO A C 1
ATOM 674 O O . PRO A 1 90 ? -5.187 -4.572 18.708 1.00 96.38 90 PRO A O 1
ATOM 677 N N . ALA A 1 91 ? -3.854 -4.044 16.985 1.00 97.31 91 ALA A N 1
ATOM 678 C CA . ALA A 1 91 ? -4.900 -3.553 16.092 1.00 97.31 91 ALA A CA 1
ATOM 679 C C . ALA A 1 91 ? -5.534 -4.644 15.211 1.00 97.31 91 ALA A C 1
ATOM 681 O O . ALA A 1 91 ? -6.440 -4.337 14.432 1.00 97.31 91 ALA A O 1
ATOM 682 N N . VAL A 1 92 ? -5.079 -5.898 15.307 1.00 97.75 92 VAL A N 1
ATOM 683 C CA . VAL A 1 92 ? -5.577 -7.007 14.482 1.00 97.75 92 VAL A CA 1
ATOM 684 C C . VAL A 1 92 ? -6.462 -7.925 15.312 1.00 97.75 92 VAL A C 1
ATOM 686 O O . VAL A 1 92 ? -6.004 -8.582 16.243 1.00 97.75 92 VAL A O 1
ATOM 689 N N . GLY A 1 93 ? -7.740 -7.985 14.944 1.00 96.06 93 GLY A N 1
ATOM 690 C CA . GLY A 1 93 ? -8.719 -8.921 15.485 1.00 96.06 93 GLY A CA 1
ATOM 691 C C . GLY A 1 93 ? -9.219 -9.922 14.434 1.00 96.06 93 GLY A C 1
ATOM 692 O O . GLY A 1 93 ? -8.815 -9.866 13.273 1.00 96.06 93 GLY A O 1
ATOM 693 N N . PRO A 1 94 ? -10.168 -10.805 14.799 1.00 94.31 94 PRO A N 1
ATOM 694 C CA . PRO A 1 94 ? -10.649 -11.886 13.926 1.00 94.31 94 PRO A CA 1
ATOM 695 C C . PRO A 1 94 ? -11.308 -11.438 12.612 1.00 94.31 94 PRO A C 1
ATOM 697 O O . PRO A 1 94 ? -11.470 -12.242 11.700 1.00 94.31 94 PRO A O 1
ATOM 700 N N . ARG A 1 95 ? -11.735 -10.172 12.524 1.00 93.62 95 ARG A N 1
ATOM 701 C CA . ARG A 1 95 ? -12.400 -9.594 11.342 1.00 93.62 95 ARG A CA 1
ATOM 702 C C . ARG A 1 95 ? -11.537 -8.581 10.591 1.00 93.62 95 ARG A C 1
ATOM 704 O O . ARG A 1 95 ? -11.996 -8.033 9.596 1.00 93.62 95 ARG A O 1
ATOM 711 N N . THR A 1 96 ? -10.324 -8.311 11.069 1.00 97.94 96 THR A N 1
ATOM 712 C CA . THR A 1 96 ? -9.453 -7.293 10.484 1.00 97.94 96 THR A CA 1
ATOM 713 C C . THR A 1 96 ? -8.957 -7.741 9.114 1.00 97.94 96 THR A C 1
ATOM 715 O O . THR A 1 96 ? -8.365 -8.812 8.985 1.00 97.94 96 THR A O 1
ATOM 718 N N . ALA A 1 97 ? -9.151 -6.899 8.102 1.00 98.25 97 ALA A N 1
ATOM 719 C CA . ALA A 1 97 ? -8.511 -7.053 6.802 1.00 98.25 97 ALA A CA 1
ATOM 720 C C . ALA A 1 97 ? -7.211 -6.238 6.758 1.00 98.25 97 ALA A C 1
ATOM 722 O O . ALA A 1 97 ? -7.208 -5.045 7.059 1.00 98.25 97 ALA A O 1
ATOM 723 N N . ILE A 1 98 ? -6.105 -6.862 6.356 1.00 98.62 98 ILE A N 1
ATOM 724 C CA . ILE A 1 98 ? -4.813 -6.204 6.143 1.00 98.62 98 ILE A CA 1
ATOM 725 C C . ILE A 1 98 ? -4.567 -6.100 4.639 1.00 98.62 98 ILE A C 1
ATOM 727 O O . ILE A 1 98 ? -4.443 -7.112 3.952 1.00 98.62 98 ILE A O 1
ATOM 731 N N . VAL A 1 99 ? -4.448 -4.873 4.131 1.00 98.56 99 VAL A N 1
ATOM 732 C CA . VAL A 1 99 ? -4.150 -4.591 2.722 1.00 98.56 99 VAL A CA 1
ATOM 733 C C . VAL A 1 99 ? -2.743 -3.990 2.622 1.00 98.56 99 VAL A C 1
ATOM 735 O O . VAL A 1 99 ? -2.541 -2.814 2.951 1.00 98.56 99 VAL A O 1
ATOM 738 N N . PRO A 1 100 ? -1.733 -4.767 2.197 1.00 98.00 100 PRO A N 1
ATOM 739 C CA . PRO A 1 100 ? -0.372 -4.281 2.051 1.00 98.00 100 PRO A CA 1
ATOM 740 C C . PRO A 1 100 ? -0.204 -3.468 0.769 1.00 98.00 100 PRO A C 1
ATOM 742 O O . PRO A 1 100 ? -0.455 -3.936 -0.334 1.00 98.00 100 PRO A O 1
ATOM 745 N N . PHE A 1 101 ? 0.285 -2.238 0.903 1.00 97.44 101 PHE A N 1
ATOM 746 C CA . PHE A 1 101 ? 0.567 -1.345 -0.228 1.00 97.44 101 PHE A CA 1
ATOM 747 C C . PHE A 1 101 ? 2.027 -1.463 -0.698 1.00 97.44 101 PHE A C 1
ATOM 749 O O . PHE A 1 101 ? 2.508 -0.661 -1.504 1.00 97.44 101 PHE A O 1
ATOM 756 N N . LEU A 1 102 ? 2.752 -2.455 -0.175 1.00 94.50 102 LEU A N 1
ATOM 757 C CA . LEU A 1 102 ? 4.141 -2.717 -0.510 1.00 94.50 102 LEU A CA 1
ATOM 758 C C . LEU A 1 102 ? 4.263 -3.225 -1.950 1.00 94.50 102 LEU A C 1
ATOM 760 O O . LEU A 1 102 ? 3.425 -3.966 -2.458 1.00 94.50 102 LEU A O 1
ATOM 764 N N . ASN A 1 103 ? 5.361 -2.865 -2.609 1.00 92.94 103 ASN A N 1
ATOM 765 C CA . ASN A 1 103 ? 5.734 -3.507 -3.864 1.00 92.94 103 ASN A CA 1
ATOM 766 C C . ASN A 1 103 ? 6.324 -4.899 -3.584 1.00 92.94 103 ASN A C 1
ATOM 768 O O . ASN A 1 103 ? 7.035 -5.093 -2.599 1.00 92.94 103 ASN A O 1
ATOM 772 N N . GLY A 1 104 ? 6.072 -5.853 -4.480 1.00 90.19 104 GLY A N 1
ATOM 773 C CA . GLY A 1 104 ? 6.516 -7.240 -4.322 1.00 90.19 104 GLY A CA 1
ATOM 774 C C . GLY A 1 104 ? 5.410 -8.156 -3.813 1.00 90.19 104 GLY A C 1
ATOM 775 O O . GLY A 1 104 ? 4.239 -7.800 -3.874 1.00 90.19 104 GLY A O 1
ATOM 776 N N . ILE A 1 105 ? 5.790 -9.366 -3.399 1.00 91.44 105 ILE A N 1
ATOM 777 C CA . ILE A 1 105 ? 4.849 -10.458 -3.079 1.00 91.44 105 ILE A CA 1
ATOM 778 C C . ILE A 1 105 ? 5.271 -11.200 -1.809 1.00 91.44 105 ILE A C 1
ATOM 780 O O . ILE A 1 105 ? 4.413 -11.606 -1.038 1.00 91.44 105 ILE A O 1
ATOM 784 N N . ASP A 1 106 ? 6.576 -11.304 -1.540 1.00 90.19 106 ASP A N 1
ATOM 785 C CA . ASP A 1 106 ? 7.118 -12.028 -0.378 1.00 90.19 106 ASP A CA 1
ATOM 786 C C . ASP A 1 106 ? 6.548 -11.546 0.973 1.00 90.19 106 ASP A C 1
ATOM 788 O O . ASP A 1 106 ? 6.487 -12.311 1.929 1.00 90.19 106 ASP A O 1
ATOM 792 N N . HIS A 1 107 ? 6.095 -10.291 1.059 1.00 93.69 107 HIS A N 1
ATOM 793 C CA . HIS A 1 107 ? 5.478 -9.756 2.272 1.00 93.69 107 HIS A CA 1
ATOM 794 C C . HIS A 1 107 ? 4.153 -10.446 2.629 1.00 93.69 107 HIS A C 1
ATOM 796 O O . HIS A 1 107 ? 3.790 -10.445 3.799 1.00 93.69 107 HIS A O 1
ATOM 802 N N . LEU A 1 108 ? 3.439 -11.034 1.660 1.00 94.81 108 LEU A N 1
ATOM 803 C CA . LEU A 1 108 ? 2.169 -11.718 1.912 1.00 94.81 108 LEU A CA 1
ATOM 804 C C . LEU A 1 108 ? 2.358 -12.896 2.868 1.00 94.81 108 LEU A C 1
ATOM 806 O O . LEU A 1 108 ? 1.647 -12.986 3.861 1.00 94.81 108 LEU A O 1
ATOM 810 N N . ASP A 1 109 ? 3.360 -13.738 2.612 1.00 91.25 109 ASP A N 1
ATOM 811 C CA . ASP A 1 109 ? 3.624 -14.927 3.427 1.00 91.25 109 ASP A CA 1
ATOM 812 C C . ASP A 1 109 ? 4.109 -14.528 4.840 1.00 91.25 109 ASP A C 1
ATOM 814 O O . ASP A 1 109 ? 3.764 -15.167 5.834 1.00 91.25 109 ASP A O 1
ATOM 818 N N . VAL A 1 110 ? 4.856 -13.419 4.958 1.00 93.88 110 VAL A N 1
ATOM 819 C CA . VAL A 1 110 ? 5.298 -12.862 6.254 1.00 93.88 110 VAL A CA 1
ATOM 820 C C . VAL A 1 110 ? 4.116 -12.344 7.079 1.00 93.88 110 VAL A C 1
ATOM 822 O O . VAL A 1 110 ? 4.089 -12.537 8.296 1.00 93.88 110 VAL A O 1
ATOM 825 N N . ILE A 1 111 ? 3.153 -11.682 6.431 1.00 96.06 111 ILE A N 1
ATOM 826 C CA . ILE A 1 111 ? 1.937 -11.190 7.087 1.00 96.06 111 ILE A CA 1
ATOM 827 C C . ILE A 1 111 ? 1.059 -12.371 7.495 1.00 96.06 111 ILE A C 1
ATOM 829 O O . ILE A 1 111 ? 0.662 -12.431 8.652 1.00 96.06 111 ILE A O 1
ATOM 833 N N . ASP A 1 112 ? 0.804 -13.319 6.592 1.00 93.56 112 ASP A N 1
ATOM 834 C CA . ASP A 1 112 ? -0.068 -14.472 6.850 1.00 93.56 112 ASP A CA 1
ATOM 835 C C . ASP A 1 112 ? 0.478 -15.378 7.965 1.00 93.56 112 ASP A C 1
ATOM 837 O O . ASP A 1 112 ? -0.275 -15.852 8.807 1.00 93.56 112 ASP A O 1
ATOM 841 N N . THR A 1 113 ? 1.805 -15.521 8.070 1.00 93.38 113 THR A N 1
ATOM 842 C CA . THR A 1 113 ? 2.439 -16.244 9.189 1.00 93.38 113 THR A CA 1
ATOM 843 C C . THR A 1 113 ? 2.115 -15.616 10.552 1.00 93.38 113 THR A C 1
ATOM 845 O O . THR A 1 113 ? 1.993 -16.324 11.549 1.00 93.38 113 THR A O 1
ATOM 848 N N . GLN A 1 114 ? 2.005 -14.286 10.624 1.00 95.50 114 GLN A N 1
ATOM 849 C CA . GLN A 1 114 ? 1.744 -13.569 11.879 1.00 95.50 114 GLN A CA 1
ATOM 850 C C . GLN A 1 114 ? 0.254 -13.335 12.135 1.00 95.50 114 GLN A C 1
ATOM 852 O O . GLN A 1 114 ? -0.172 -13.315 13.289 1.00 95.50 114 GLN A O 1
ATOM 857 N N . PHE A 1 115 ? -0.520 -13.162 11.067 1.00 96.06 115 PHE A N 1
ATOM 858 C CA . PHE A 1 115 ? -1.946 -12.861 11.081 1.00 96.06 115 PHE A CA 1
ATOM 859 C C . PHE A 1 115 ? -2.666 -13.767 10.074 1.00 96.06 115 PHE A C 1
ATOM 861 O O . PHE A 1 115 ? -3.049 -13.302 8.993 1.00 96.06 115 PHE A O 1
ATOM 868 N N . PRO A 1 116 ? -2.839 -15.060 10.407 1.00 93.12 116 PRO A N 1
ATOM 869 C CA . PRO A 1 116 ? -3.412 -16.029 9.487 1.00 93.12 116 PRO A CA 1
ATOM 870 C C . PRO A 1 116 ? -4.762 -15.571 8.958 1.00 93.12 116 PRO A C 1
ATOM 872 O O . PRO A 1 116 ? -5.629 -15.140 9.720 1.00 93.12 116 PRO A O 1
ATOM 875 N N . SER A 1 117 ? -4.945 -15.686 7.644 1.00 90.00 117 SER A N 1
ATOM 876 C CA . SER A 1 117 ? -6.175 -15.302 6.947 1.00 90.00 117 SER A CA 1
ATOM 877 C C . SER A 1 117 ? -6.524 -13.812 6.991 1.00 90.00 117 SER A C 1
ATOM 879 O O . SER A 1 117 ? -7.547 -13.459 6.424 1.00 90.00 117 SER A O 1
ATOM 881 N N . ALA A 1 118 ? -5.741 -12.915 7.599 1.00 95.69 118 ALA A N 1
ATOM 882 C CA . ALA A 1 118 ? -6.090 -11.487 7.656 1.00 95.69 118 ALA A CA 1
ATOM 883 C C . ALA A 1 118 ? -5.725 -10.721 6.370 1.00 95.69 118 ALA A C 1
ATOM 885 O O . ALA A 1 118 ? -6.263 -9.646 6.109 1.00 95.69 118 ALA A O 1
ATOM 886 N N . VAL A 1 119 ? -4.790 -11.244 5.573 1.00 97.25 119 VAL A N 1
ATOM 887 C CA . VAL A 1 119 ? -4.195 -10.527 4.439 1.00 97.25 119 VAL A CA 1
ATOM 888 C C . VAL A 1 119 ? -5.034 -10.622 3.159 1.00 97.25 119 VAL A C 1
ATOM 890 O O . VAL A 1 119 ? -5.458 -11.700 2.748 1.00 97.25 119 VAL A O 1
ATOM 893 N N . LEU A 1 120 ? -5.217 -9.481 2.494 1.00 97.88 120 LEU A N 1
ATOM 894 C CA . LEU A 1 120 ? -5.695 -9.380 1.114 1.00 97.88 120 LEU A CA 1
ATOM 895 C C . LEU A 1 120 ? -4.522 -9.067 0.177 1.00 97.88 120 LEU A C 1
ATOM 897 O O . LEU A 1 120 ? -3.532 -8.452 0.574 1.00 97.88 120 LEU A O 1
ATOM 901 N N . GLY A 1 121 ? -4.632 -9.459 -1.089 1.00 97.62 121 GLY A N 1
ATOM 902 C CA . GLY A 1 121 ? -3.695 -9.024 -2.122 1.00 97.62 121 GLY A CA 1
ATOM 903 C C . GLY A 1 121 ? -4.004 -7.596 -2.568 1.00 97.62 121 GLY A C 1
ATOM 904 O O . GLY A 1 121 ? -5.168 -7.188 -2.574 1.00 97.62 121 GLY A O 1
ATOM 905 N N . ALA A 1 122 ? -2.979 -6.850 -2.987 1.00 97.94 122 ALA A N 1
ATOM 906 C CA . ALA A 1 122 ? -3.176 -5.517 -3.544 1.00 97.94 122 ALA A CA 1
ATOM 907 C C . ALA A 1 122 ? -2.129 -5.108 -4.588 1.00 97.94 122 ALA A C 1
ATOM 909 O O . ALA A 1 122 ? -0.934 -5.385 -4.478 1.00 97.94 122 ALA A O 1
ATOM 910 N N . VAL A 1 123 ? -2.584 -4.359 -5.589 1.00 97.88 123 VAL A N 1
ATOM 911 C CA . VAL A 1 123 ? -1.766 -3.659 -6.581 1.00 97.88 123 VAL A CA 1
ATOM 912 C C . VAL A 1 123 ? -2.107 -2.181 -6.487 1.00 97.88 123 VAL A C 1
ATOM 914 O O . VAL A 1 123 ? -3.161 -1.746 -6.929 1.00 97.88 123 VAL A O 1
ATOM 917 N N . VAL A 1 124 ? -1.179 -1.396 -5.942 1.00 96.94 124 VAL A N 1
ATOM 918 C CA . VAL A 1 124 ? -1.357 0.056 -5.785 1.00 96.94 124 VAL A CA 1
ATOM 919 C C . VAL A 1 124 ? -0.485 0.826 -6.771 1.00 96.94 124 VAL A C 1
ATOM 921 O O . VAL A 1 124 ? 0.726 0.604 -6.833 1.00 96.94 124 VAL A O 1
ATOM 924 N N . LYS A 1 125 ? -1.061 1.748 -7.539 1.00 95.50 125 LYS A N 1
ATOM 925 C CA . LYS A 1 125 ? -0.338 2.632 -8.462 1.00 95.50 125 LYS A CA 1
ATOM 926 C C . LYS A 1 125 ? -0.552 4.077 -8.030 1.00 95.50 125 LYS A C 1
ATOM 928 O O . LYS A 1 125 ? -1.654 4.603 -8.135 1.00 95.50 125 LYS A O 1
ATOM 933 N N . VAL A 1 126 ? 0.518 4.703 -7.550 1.00 94.12 126 VAL A N 1
ATOM 934 C CA . VAL A 1 126 ? 0.551 6.119 -7.172 1.00 94.12 126 VAL A CA 1
ATOM 935 C C . VAL A 1 126 ? 1.967 6.660 -7.368 1.00 94.12 126 VAL A C 1
ATOM 937 O O . VAL A 1 126 ? 2.946 5.963 -7.095 1.00 94.12 126 VAL A O 1
ATOM 940 N N . ALA A 1 127 ? 2.087 7.901 -7.836 1.00 92.62 127 ALA A N 1
ATOM 941 C CA . ALA A 1 127 ? 3.363 8.602 -7.974 1.00 92.62 127 ALA A CA 1
ATOM 942 C C . ALA A 1 127 ? 3.557 9.581 -6.807 1.00 92.62 127 ALA A C 1
ATOM 944 O O . ALA A 1 127 ? 3.517 10.794 -7.003 1.00 92.62 127 ALA A O 1
ATOM 945 N N . ALA A 1 128 ? 3.711 9.041 -5.593 1.00 93.69 128 ALA A N 1
ATOM 946 C CA . ALA A 1 128 ? 3.867 9.820 -4.367 1.00 93.69 128 ALA A CA 1
ATOM 947 C C . ALA A 1 128 ? 5.317 9.810 -3.861 1.00 93.69 128 ALA A C 1
ATOM 949 O O . ALA A 1 128 ? 5.973 8.766 -3.831 1.00 93.69 128 ALA A O 1
ATOM 950 N N . GLN A 1 129 ? 5.798 10.959 -3.393 1.00 94.88 129 GLN A N 1
ATOM 951 C CA . GLN A 1 129 ? 7.105 11.112 -2.766 1.00 94.88 129 GLN A CA 1
ATOM 952 C C . GLN A 1 129 ? 6.985 11.899 -1.460 1.00 94.88 129 GLN A C 1
ATOM 954 O O . GLN A 1 129 ? 6.189 12.821 -1.349 1.00 94.88 129 GLN A O 1
ATOM 959 N N . LEU A 1 130 ? 7.794 11.536 -0.463 1.00 94.06 130 LEU A N 1
ATOM 960 C CA . LEU A 1 130 ? 7.937 12.319 0.759 1.00 94.06 130 LEU A CA 1
ATOM 961 C C . LEU A 1 130 ? 9.100 13.292 0.556 1.00 94.06 130 LEU A C 1
ATOM 963 O O . LEU A 1 130 ? 10.210 12.871 0.212 1.00 94.06 130 LEU A O 1
ATOM 967 N N . THR A 1 131 ? 8.844 14.579 0.725 1.00 94.25 131 THR A N 1
ATOM 968 C CA . THR A 1 131 ? 9.855 15.629 0.646 1.00 94.25 131 THR A CA 1
ATOM 969 C C . THR A 1 131 ? 10.690 15.674 1.934 1.00 94.25 131 THR A C 1
ATOM 971 O O . THR A 1 131 ? 10.268 15.144 2.966 1.00 94.25 131 THR A O 1
ATOM 974 N N . PRO A 1 132 ? 11.891 16.282 1.910 1.00 92.38 132 PRO A N 1
ATOM 975 C CA . PRO A 1 132 ? 12.740 16.390 3.099 1.00 92.38 132 PRO A CA 1
ATOM 976 C C . PRO A 1 132 ? 12.093 17.137 4.274 1.00 92.38 132 PRO A C 1
ATOM 978 O O . PRO A 1 132 ? 12.386 16.816 5.418 1.00 92.38 132 PRO A O 1
ATOM 981 N N . ASP A 1 133 ? 11.203 18.091 3.997 1.00 90.50 133 ASP A N 1
ATOM 982 C CA . ASP A 1 133 ? 10.421 18.829 4.998 1.00 90.50 133 ASP A CA 1
ATOM 983 C C . ASP A 1 133 ? 9.193 18.046 5.505 1.00 90.50 133 ASP A C 1
ATOM 985 O O . ASP A 1 133 ? 8.423 18.556 6.311 1.00 90.50 133 ASP A O 1
ATOM 989 N N . GLY A 1 134 ? 8.994 16.804 5.050 1.00 90.62 134 GLY A N 1
ATOM 990 C CA . GLY A 1 134 ? 7.962 15.906 5.567 1.00 90.62 134 GLY A CA 1
ATOM 991 C C . GLY A 1 134 ? 6.587 16.030 4.905 1.00 90.62 134 GLY A C 1
ATOM 992 O O . GLY A 1 134 ? 5.652 15.363 5.366 1.00 90.62 134 GLY A O 1
ATOM 993 N N . ALA A 1 135 ? 6.460 16.817 3.832 1.00 93.75 135 ALA A N 1
ATOM 994 C CA . ALA A 1 135 ? 5.263 16.884 2.997 1.00 93.75 135 ALA A CA 1
ATOM 995 C C . ALA A 1 135 ? 5.223 15.735 1.975 1.00 93.75 135 ALA A C 1
ATOM 997 O O . ALA A 1 135 ? 6.245 15.173 1.584 1.00 93.75 135 ALA A O 1
ATOM 998 N N . THR A 1 136 ? 4.028 15.363 1.529 1.00 96.00 136 THR A N 1
ATOM 999 C CA . THR A 1 136 ? 3.849 14.379 0.454 1.00 96.00 136 THR A CA 1
ATOM 1000 C C . THR A 1 136 ? 3.563 15.096 -0.856 1.00 96.00 136 THR A C 1
ATOM 1002 O O . THR A 1 136 ? 2.590 15.830 -0.946 1.00 96.00 136 THR A O 1
ATOM 1005 N N . THR A 1 137 ? 4.360 14.865 -1.893 1.00 95.75 137 THR A N 1
ATOM 1006 C CA . THR A 1 137 ? 4.079 15.341 -3.250 1.00 95.75 137 THR A CA 1
ATOM 1007 C C . THR A 1 137 ? 3.540 14.203 -4.106 1.00 95.75 137 THR A C 1
ATOM 1009 O O . THR A 1 137 ? 4.069 13.093 -4.071 1.00 95.75 137 THR A O 1
ATOM 1012 N N . VAL A 1 138 ? 2.497 14.468 -4.891 1.00 94.56 138 VAL A N 1
ATOM 1013 C CA . VAL A 1 138 ? 1.922 13.516 -5.844 1.00 94.56 138 VAL A CA 1
ATOM 1014 C C . VAL A 1 138 ? 1.981 14.111 -7.241 1.00 94.56 138 VAL A C 1
ATOM 1016 O O . VAL A 1 138 ? 1.439 15.182 -7.498 1.00 94.56 138 VAL A O 1
ATOM 1019 N N . SER A 1 139 ? 2.686 13.426 -8.138 1.00 91.62 139 SER A N 1
ATOM 1020 C CA . SER A 1 139 ? 3.030 13.951 -9.469 1.00 91.62 139 SER A CA 1
ATOM 1021 C C . SER A 1 139 ? 2.127 13.443 -10.597 1.00 91.62 139 SER A C 1
ATOM 1023 O O . SER A 1 139 ? 2.384 13.743 -11.760 1.00 91.62 139 SER A O 1
ATOM 1025 N N . ALA A 1 140 ? 1.096 12.664 -10.272 1.00 88.75 140 ALA A N 1
ATOM 1026 C CA . ALA A 1 140 ? 0.106 12.155 -11.215 1.00 88.75 140 ALA A CA 1
ATOM 1027 C C . ALA A 1 140 ? -1.298 12.245 -10.594 1.00 88.75 140 ALA A C 1
ATOM 1029 O O . ALA A 1 140 ? -1.416 12.119 -9.374 1.00 88.75 140 ALA A O 1
ATOM 1030 N N . PRO A 1 141 ? -2.349 12.462 -11.400 1.00 84.81 141 PRO A N 1
ATOM 1031 C CA . PRO A 1 141 ? -3.709 12.544 -10.887 1.00 84.81 141 PRO A CA 1
ATOM 1032 C C . PRO A 1 141 ? -4.187 11.177 -10.381 1.00 84.81 141 PRO A C 1
ATOM 1034 O O . PRO A 1 141 ? -4.013 10.157 -11.049 1.00 84.81 141 PRO A O 1
ATOM 1037 N N . GLY A 1 142 ? -4.823 11.191 -9.209 1.00 87.25 142 GLY A N 1
ATOM 1038 C CA . GLY A 1 142 ? -5.449 10.026 -8.585 1.00 87.25 142 GLY A CA 1
ATOM 1039 C C . GLY A 1 142 ? -4.499 8.887 -8.190 1.00 87.25 142 GLY A C 1
ATOM 1040 O O . GLY A 1 142 ? -3.271 8.996 -8.232 1.00 87.25 142 GLY A O 1
ATOM 1041 N N . ALA A 1 143 ? -5.096 7.769 -7.785 1.00 94.12 143 ALA A N 1
ATOM 1042 C CA . ALA A 1 143 ? -4.412 6.501 -7.573 1.00 94.12 143 ALA A CA 1
ATOM 1043 C C . ALA A 1 143 ? -5.293 5.330 -8.009 1.00 94.12 143 ALA A C 1
ATOM 1045 O O . ALA A 1 143 ? -6.510 5.381 -7.878 1.00 94.12 143 ALA A O 1
ATOM 1046 N N . SER A 1 144 ? -4.671 4.260 -8.496 1.00 95.88 144 SER A N 1
ATOM 1047 C CA . SER A 1 144 ? -5.370 3.021 -8.854 1.00 95.88 144 SER A CA 1
ATOM 1048 C C . SER A 1 144 ? -5.039 1.936 -7.835 1.00 95.88 144 SER A C 1
ATOM 1050 O O . SER A 1 144 ? -3.872 1.768 -7.456 1.00 95.88 144 SER A O 1
ATOM 1052 N N . LEU A 1 145 ? -6.065 1.225 -7.378 1.00 97.50 145 LEU A N 1
ATOM 1053 C CA . LEU A 1 145 ? -5.986 0.115 -6.443 1.00 97.50 145 LEU A CA 1
ATOM 1054 C C . LEU A 1 145 ? -6.738 -1.066 -7.030 1.00 97.50 145 LEU A C 1
ATOM 1056 O 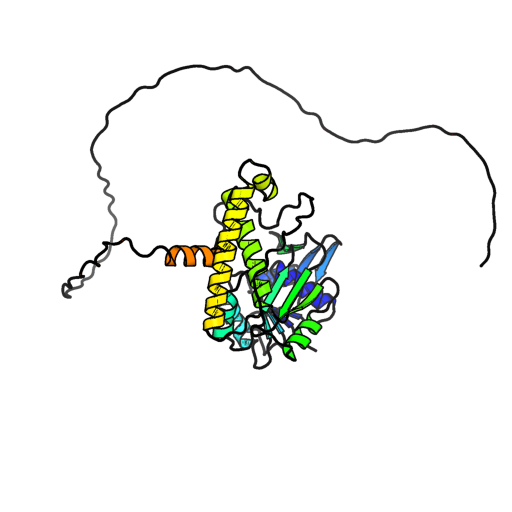O . LEU A 1 145 ? -7.925 -0.983 -7.304 1.00 97.50 145 LEU A O 1
ATOM 1060 N N . GLU A 1 146 ? -6.059 -2.190 -7.155 1.00 98.12 146 GLU A N 1
ATOM 1061 C CA . GLU A 1 146 ? -6.708 -3.473 -7.383 1.00 98.12 146 GLU A CA 1
ATOM 1062 C C . GLU A 1 146 ? -6.517 -4.308 -6.120 1.00 98.12 146 GLU A C 1
ATOM 1064 O O . GLU A 1 146 ? -5.388 -4.423 -5.642 1.00 98.12 146 GLU A O 1
ATOM 1069 N N . ILE A 1 147 ? -7.595 -4.855 -5.564 1.00 98.38 147 ILE A N 1
ATOM 1070 C CA . ILE A 1 147 ? -7.577 -5.683 -4.352 1.00 98.38 147 ILE A CA 1
ATOM 1071 C C . ILE A 1 147 ? -8.281 -7.014 -4.600 1.00 98.38 147 ILE A C 1
ATOM 1073 O O . ILE A 1 147 ? -9.157 -7.113 -5.456 1.00 98.38 147 ILE A O 1
ATOM 1077 N N . GLY A 1 148 ? -7.918 -8.051 -3.851 1.00 97.69 148 GLY A N 1
ATOM 1078 C CA . GLY A 1 148 ? -8.577 -9.349 -3.976 1.00 97.69 148 GLY A CA 1
ATOM 1079 C C . GLY A 1 148 ? -8.161 -10.355 -2.917 1.00 97.69 148 GLY A C 1
ATOM 1080 O O . GLY A 1 148 ? -7.167 -10.168 -2.211 1.00 97.69 148 GLY A O 1
ATOM 1081 N N . GLU A 1 149 ? -8.917 -11.444 -2.832 1.00 96.38 149 GLU A N 1
ATOM 1082 C CA . GLU A 1 149 ? -8.546 -12.613 -2.036 1.00 96.38 149 GLU A CA 1
ATOM 1083 C C . GLU A 1 149 ? -7.371 -13.358 -2.675 1.00 96.38 149 GLU A C 1
ATOM 1085 O O . GLU A 1 149 ? -7.295 -13.489 -3.899 1.00 96.38 149 GLU A O 1
ATOM 1090 N N . LEU A 1 150 ? -6.460 -13.887 -1.853 1.00 92.75 150 LEU A N 1
ATOM 1091 C CA . LEU A 1 150 ? -5.269 -14.580 -2.361 1.00 92.75 150 LEU A CA 1
ATOM 1092 C C . LEU A 1 150 ? -5.610 -15.861 -3.134 1.00 92.75 150 LEU A C 1
ATOM 1094 O O . LEU A 1 150 ? -4.936 -16.162 -4.117 1.00 92.75 150 LEU A O 1
ATOM 1098 N N . ASP A 1 151 ? -6.662 -16.572 -2.726 1.00 88.50 151 ASP A N 1
ATOM 1099 C CA . ASP A 1 151 ? -7.170 -17.772 -3.407 1.00 88.50 151 ASP A CA 1
ATOM 1100 C C . ASP A 1 151 ? -8.354 -17.467 -4.352 1.00 88.50 151 ASP A C 1
ATOM 1102 O O . ASP A 1 151 ? -9.026 -18.381 -4.844 1.00 88.50 151 ASP A O 1
ATOM 1106 N N . GLY A 1 152 ? -8.596 -16.179 -4.623 1.00 88.25 152 GLY A N 1
ATOM 1107 C CA . GLY A 1 152 ? -9.727 -15.680 -5.404 1.00 88.25 152 GLY A CA 1
ATOM 1108 C C . GLY A 1 152 ? -11.062 -15.714 -4.651 1.00 88.25 152 GLY A C 1
ATOM 1109 O O . GLY A 1 152 ? -11.148 -16.119 -3.492 1.00 88.25 152 GLY A O 1
ATOM 1110 N N . GLY A 1 153 ? -12.125 -15.289 -5.335 1.00 88.00 153 GLY A N 1
ATOM 1111 C CA . GLY A 1 153 ? -13.478 -15.254 -4.789 1.00 88.00 153 GLY A CA 1
ATOM 1112 C C . GLY A 1 153 ? -13.869 -13.917 -4.157 1.00 88.00 153 GLY A C 1
ATOM 1113 O O . GLY A 1 153 ? -13.053 -13.026 -3.928 1.00 88.00 153 GLY A O 1
ATOM 1114 N N . HIS A 1 154 ? -15.168 -13.799 -3.874 1.00 90.62 154 HIS A N 1
ATOM 1115 C CA . HIS A 1 154 ? -15.817 -12.560 -3.440 1.00 90.62 154 HIS A CA 1
ATOM 1116 C C . HIS A 1 154 ? -16.367 -12.707 -2.022 1.00 90.62 154 HIS A C 1
ATOM 1118 O O . HIS A 1 154 ? -17.489 -13.172 -1.812 1.00 90.62 154 HIS A O 1
ATOM 1124 N N . THR A 1 155 ? -15.577 -12.308 -1.031 1.00 94.44 155 THR A N 1
ATOM 1125 C CA . THR A 1 155 ? -15.957 -12.367 0.388 1.00 94.44 155 THR A CA 1
ATOM 1126 C C . THR A 1 155 ? -16.630 -11.071 0.849 1.00 94.44 155 THR A C 1
ATOM 1128 O O . THR A 1 155 ? -16.525 -10.027 0.203 1.00 94.44 155 THR A O 1
ATOM 1131 N N . ALA A 1 156 ? -17.318 -11.117 1.996 1.00 94.50 156 ALA A N 1
ATOM 1132 C CA . ALA A 1 156 ? -17.873 -9.912 2.619 1.00 94.50 156 ALA A CA 1
ATOM 1133 C C . ALA A 1 156 ? -16.773 -8.891 2.946 1.00 94.50 156 ALA A C 1
ATOM 1135 O O . ALA A 1 156 ? -16.870 -7.747 2.519 1.00 94.50 156 ALA A O 1
ATOM 1136 N N . ARG A 1 157 ? -15.665 -9.331 3.563 1.00 95.38 157 ARG A N 1
ATOM 1137 C CA . ARG A 1 157 ? -14.534 -8.449 3.893 1.00 95.38 157 ARG A CA 1
ATOM 1138 C C . ARG A 1 157 ? -13.920 -7.763 2.672 1.00 95.38 157 ARG A C 1
ATOM 1140 O O . ARG A 1 157 ? -13.508 -6.612 2.778 1.00 95.38 157 ARG A O 1
ATOM 1147 N N . LEU A 1 158 ? -13.855 -8.437 1.519 1.00 97.12 158 LEU A N 1
ATOM 1148 C CA . LEU A 1 158 ? -13.315 -7.854 0.291 1.00 97.12 158 LEU A CA 1
ATOM 1149 C C . LEU A 1 158 ? -14.238 -6.750 -0.231 1.00 97.12 158 LEU A C 1
ATOM 1151 O O . LEU A 1 158 ? -13.761 -5.671 -0.578 1.00 97.12 158 LEU A O 1
ATOM 1155 N N . ARG A 1 159 ? -15.557 -6.988 -0.220 1.00 96.56 159 ARG A N 1
ATOM 1156 C CA . ARG A 1 159 ? -16.555 -5.967 -0.5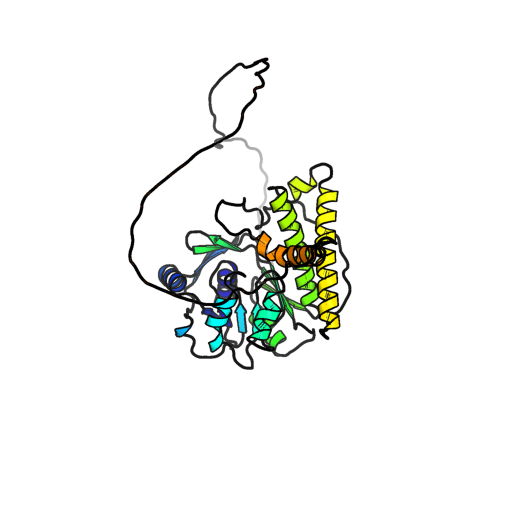74 1.00 96.56 159 ARG A CA 1
ATOM 1157 C C . ARG A 1 159 ? -16.524 -4.783 0.388 1.00 96.56 159 ARG A C 1
ATOM 1159 O O . ARG A 1 159 ? -16.496 -3.645 -0.066 1.00 96.56 159 ARG A O 1
ATOM 1166 N N . ASP A 1 160 ? -16.468 -5.045 1.691 1.00 96.81 160 ASP A N 1
ATOM 1167 C CA . ASP A 1 160 ? -16.418 -4.005 2.723 1.00 96.81 160 ASP A CA 1
ATOM 1168 C C . ASP A 1 160 ? -15.133 -3.171 2.603 1.00 96.81 160 ASP A C 1
ATOM 1170 O O . ASP A 1 160 ? -15.162 -1.947 2.732 1.00 96.81 160 ASP A O 1
ATOM 1174 N N . THR A 1 161 ? -14.010 -3.819 2.276 1.00 98.00 161 THR A N 1
ATOM 1175 C CA . THR A 1 161 ? -12.732 -3.151 1.997 1.00 98.00 161 THR A CA 1
ATOM 1176 C C . THR A 1 161 ? -12.823 -2.272 0.751 1.00 98.00 161 THR A C 1
ATOM 1178 O O . THR A 1 161 ? -12.408 -1.115 0.796 1.00 98.00 161 THR A O 1
ATOM 1181 N N . ALA A 1 162 ? -13.390 -2.780 -0.349 1.00 97.81 162 ALA A N 1
ATOM 1182 C CA . ALA A 1 162 ? -13.585 -2.000 -1.570 1.00 97.81 162 ALA A CA 1
ATOM 1183 C C . ALA A 1 162 ? -14.462 -0.766 -1.306 1.00 97.81 162 ALA A C 1
ATOM 1185 O O . ALA A 1 162 ? -14.077 0.345 -1.656 1.00 97.81 162 ALA A O 1
ATOM 1186 N N . ALA A 1 163 ? -15.582 -0.940 -0.600 1.00 97.69 163 ALA A N 1
ATOM 1187 C CA . ALA A 1 163 ? -16.496 0.144 -0.247 1.00 97.69 163 ALA A CA 1
ATOM 1188 C C . ALA A 1 163 ? -15.874 1.181 0.705 1.00 97.69 163 ALA A C 1
ATOM 1190 O O . ALA A 1 163 ? -16.212 2.365 0.642 1.00 97.69 163 ALA A O 1
ATOM 1191 N N . ALA A 1 164 ? -14.967 0.763 1.595 1.00 97.88 164 ALA A N 1
ATOM 1192 C CA . ALA A 1 164 ? -14.226 1.673 2.467 1.00 97.88 164 ALA A CA 1
ATOM 1193 C C . ALA A 1 164 ? -13.200 2.518 1.693 1.00 97.88 164 ALA A C 1
ATOM 1195 O O . ALA A 1 164 ? -12.957 3.670 2.059 1.00 97.88 164 ALA A O 1
ATOM 1196 N N . LEU A 1 165 ? -12.616 1.950 0.633 1.00 97.81 165 LEU A N 1
ATOM 1197 C CA . LEU A 1 165 ? -11.641 2.607 -0.237 1.00 97.81 165 LEU A CA 1
ATOM 1198 C C . LEU A 1 165 ? -12.284 3.411 -1.373 1.00 97.81 165 LEU A C 1
ATOM 1200 O O . LEU A 1 165 ? -11.607 4.248 -1.958 1.00 97.81 165 LEU A O 1
ATOM 1204 N N . ASP A 1 166 ? -13.560 3.194 -1.680 1.00 96.88 166 ASP A N 1
ATOM 1205 C CA . ASP A 1 166 ? -14.275 3.929 -2.722 1.00 96.88 166 ASP A CA 1
ATOM 1206 C C . ASP A 1 166 ? -14.514 5.387 -2.293 1.00 96.88 166 ASP A C 1
ATOM 1208 O O . ASP A 1 166 ? -15.421 5.714 -1.515 1.00 96.88 166 ASP A O 1
ATOM 1212 N N . VAL A 1 167 ? -13.600 6.260 -2.719 1.00 96.56 167 VAL A N 1
ATOM 1213 C CA . VAL A 1 167 ? -13.596 7.703 -2.471 1.00 96.56 167 VAL A CA 1
ATOM 1214 C C . VAL A 1 167 ? -13.043 8.432 -3.693 1.00 96.56 167 VAL A C 1
ATOM 1216 O O . VAL A 1 167 ? -12.268 7.883 -4.479 1.00 96.56 167 VAL A O 1
ATOM 1219 N N . VAL A 1 168 ? -13.398 9.710 -3.837 1.00 93.06 168 VAL A N 1
ATOM 1220 C CA . VAL A 1 168 ? -12.934 10.541 -4.956 1.00 93.06 168 VAL A CA 1
ATOM 1221 C C . VAL A 1 168 ? -11.404 10.545 -5.040 1.00 93.06 168 VAL A C 1
ATOM 1223 O O . VAL A 1 168 ? -10.705 10.833 -4.068 1.00 93.06 168 VAL A O 1
ATOM 1226 N N . GLY A 1 169 ? -10.895 10.272 -6.241 1.00 90.88 169 GLY A N 1
ATOM 1227 C CA . GLY A 1 169 ? -9.465 10.226 -6.538 1.00 90.88 169 GLY A CA 1
ATOM 1228 C C . GLY A 1 169 ? -8.861 8.824 -6.501 1.00 90.88 169 GLY A C 1
ATOM 1229 O O . GLY A 1 169 ? -7.719 8.676 -6.937 1.00 90.88 169 GLY A O 1
ATOM 1230 N N . PHE A 1 170 ? -9.598 7.808 -6.042 1.00 96.19 170 PHE A N 1
ATOM 1231 C CA . PHE A 1 170 ? -9.193 6.409 -6.162 1.00 96.19 170 PHE A CA 1
ATOM 1232 C C . PHE A 1 170 ? -9.998 5.693 -7.245 1.00 96.19 170 PHE A C 1
ATOM 1234 O O . PHE A 1 170 ? -11.212 5.824 -7.327 1.00 96.19 170 PHE A O 1
ATOM 1241 N N . ASP A 1 171 ? -9.299 4.916 -8.063 1.00 96.81 171 ASP A N 1
ATOM 1242 C CA . ASP A 1 171 ? -9.868 3.917 -8.962 1.00 96.81 171 ASP A CA 1
ATOM 1243 C C . ASP A 1 171 ? -9.694 2.546 -8.300 1.00 96.81 171 ASP A C 1
ATOM 1245 O O . ASP A 1 171 ? -8.590 1.996 -8.301 1.00 96.81 171 ASP A O 1
ATOM 1249 N N . VAL A 1 172 ? -10.753 2.050 -7.652 1.00 97.56 172 VAL A N 1
ATOM 1250 C CA . VAL A 1 172 ? -10.738 0.800 -6.879 1.00 97.56 172 VAL A CA 1
ATOM 1251 C C . VAL A 1 172 ? -11.376 -0.323 -7.688 1.00 97.56 172 VAL A C 1
ATOM 1253 O O . VAL A 1 172 ? -12.538 -0.246 -8.071 1.00 97.56 172 VAL A O 1
ATOM 1256 N N . GLN A 1 173 ? -10.622 -1.397 -7.901 1.00 97.19 173 GLN A N 1
ATOM 1257 C CA . GLN A 1 173 ? -11.042 -2.581 -8.643 1.00 97.19 173 GLN A CA 1
ATOM 1258 C C . GLN A 1 173 ? -10.928 -3.828 -7.764 1.00 97.19 173 GLN A C 1
ATOM 1260 O O . GLN A 1 173 ? -9.950 -4.011 -7.034 1.00 97.19 173 GLN A O 1
ATOM 1265 N N . VAL A 1 174 ? -11.919 -4.713 -7.856 1.00 97.50 174 VAL A N 1
ATOM 1266 C CA . VAL A 1 174 ? -11.901 -6.019 -7.189 1.00 97.50 174 VAL A CA 1
ATOM 1267 C C . VAL A 1 174 ? -11.476 -7.085 -8.192 1.00 97.50 174 VAL A C 1
ATOM 1269 O O . VAL A 1 174 ? -11.999 -7.145 -9.302 1.00 97.50 174 VAL A O 1
ATOM 1272 N N . SER A 1 175 ? -10.521 -7.925 -7.805 1.00 94.94 175 SER A N 1
ATOM 1273 C CA . SER A 1 175 ? -9.895 -8.906 -8.686 1.00 94.94 175 SER A CA 1
ATOM 1274 C C . SER A 1 175 ? -10.034 -10.322 -8.160 1.00 94.94 175 SER A C 1
ATOM 1276 O O . SER A 1 175 ? -9.589 -10.639 -7.059 1.00 94.94 175 SER A O 1
ATOM 1278 N N . ASP A 1 176 ? -10.536 -11.210 -9.015 1.00 93.06 176 ASP A N 1
ATOM 1279 C CA . ASP A 1 176 ? -10.525 -12.659 -8.787 1.00 93.06 176 ASP A CA 1
ATOM 1280 C C . ASP A 1 176 ? -9.127 -13.277 -8.924 1.00 93.06 176 ASP A C 1
ATOM 1282 O O . ASP A 1 176 ? -8.928 -14.466 -8.673 1.00 93.06 176 ASP A O 1
ATOM 1286 N N . ARG A 1 177 ? -8.150 -12.497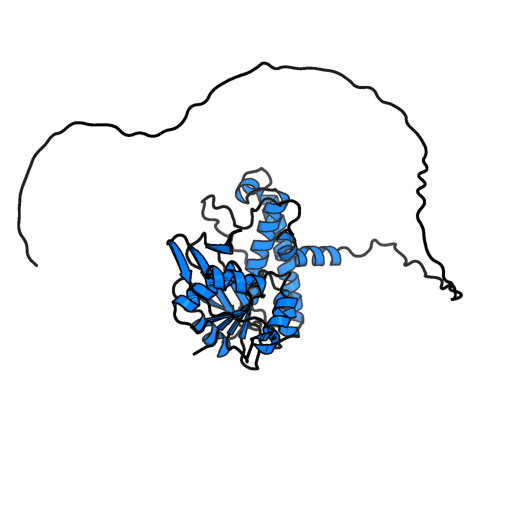 -9.405 1.00 92.00 177 ARG A N 1
ATOM 1287 C CA . ARG A 1 177 ? -6.824 -12.986 -9.801 1.00 92.00 177 ARG A CA 1
ATOM 1288 C C . ARG A 1 177 ? -5.717 -12.073 -9.299 1.00 92.00 177 ARG A C 1
ATOM 1290 O O . ARG A 1 177 ? -4.708 -11.885 -9.982 1.00 92.00 177 ARG A O 1
ATOM 1297 N N . ILE A 1 178 ? -5.878 -11.545 -8.089 1.00 95.38 178 ILE A N 1
ATOM 1298 C CA . ILE A 1 178 ? -4.999 -10.508 -7.546 1.00 95.38 178 ILE A CA 1
ATOM 1299 C C . ILE A 1 178 ? -3.517 -10.899 -7.554 1.00 95.38 178 ILE A C 1
ATOM 1301 O O . ILE A 1 178 ? -2.668 -10.087 -7.910 1.00 95.38 178 ILE A O 1
ATOM 1305 N N . LEU A 1 179 ? -3.187 -12.164 -7.273 1.00 93.75 179 LEU A N 1
ATOM 1306 C CA . LEU A 1 179 ? -1.806 -12.651 -7.329 1.00 93.75 179 LEU A CA 1
ATOM 1307 C C . LEU A 1 179 ? -1.204 -12.542 -8.733 1.00 93.75 179 LEU A C 1
ATOM 1309 O O . LEU A 1 179 ? -0.034 -12.187 -8.873 1.00 93.75 179 LEU A O 1
ATOM 1313 N N . THR A 1 180 ? -1.989 -12.813 -9.781 1.00 92.38 180 THR A N 1
ATOM 1314 C CA . THR A 1 180 ? -1.540 -12.628 -11.169 1.00 92.38 180 THR A CA 1
ATOM 1315 C C . THR A 1 180 ? -1.223 -11.152 -11.422 1.00 92.38 180 THR A C 1
ATOM 1317 O O . THR A 1 180 ? -0.150 -10.839 -11.941 1.00 92.38 180 THR A O 1
ATOM 1320 N N . SER A 1 181 ? -2.104 -10.243 -11.002 1.00 95.31 181 SER A N 1
ATOM 1321 C CA . SER A 1 181 ? -1.904 -8.797 -11.146 1.00 95.31 181 SER A CA 1
ATOM 1322 C C . SER A 1 181 ? -0.678 -8.299 -10.369 1.00 95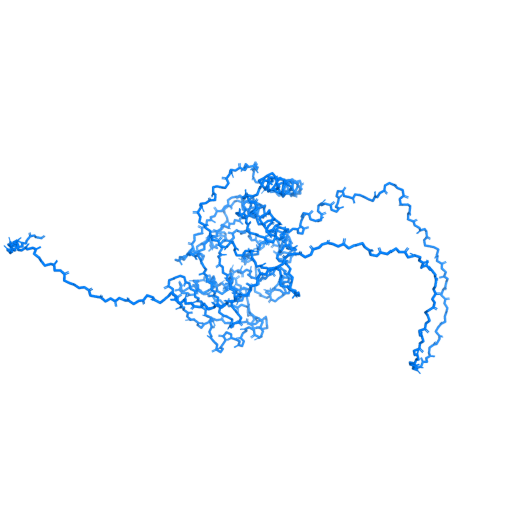.31 181 SER A C 1
ATOM 1324 O O . SER A 1 181 ? 0.123 -7.523 -10.900 1.00 95.31 181 SER A O 1
ATOM 1326 N N . MET A 1 182 ? -0.454 -8.807 -9.152 1.00 96.50 182 MET A N 1
ATOM 1327 C CA . MET A 1 182 ? 0.746 -8.517 -8.359 1.00 96.50 182 MET A CA 1
ATOM 1328 C C . MET A 1 182 ? 2.022 -8.999 -9.059 1.00 96.50 182 MET A C 1
ATOM 1330 O O . MET A 1 182 ? 2.991 -8.242 -9.142 1.00 96.50 182 MET A O 1
ATOM 1334 N N . TRP A 1 183 ? 2.026 -10.209 -9.631 1.00 95.31 183 TRP A N 1
ATOM 1335 C CA . TRP A 1 183 ? 3.158 -10.719 -10.413 1.00 95.31 183 TRP A CA 1
ATOM 1336 C C . TRP A 1 183 ? 3.410 -9.903 -11.682 1.00 95.31 183 TRP A C 1
ATOM 1338 O O . TRP A 1 183 ? 4.568 -9.638 -11.999 1.00 95.31 183 TRP A O 1
ATOM 1348 N N . HIS A 1 184 ? 2.368 -9.458 -12.389 1.00 93.94 184 HIS A N 1
ATOM 1349 C CA . HIS A 1 184 ? 2.524 -8.568 -13.544 1.00 93.94 184 HIS A CA 1
ATOM 1350 C C . HIS A 1 184 ? 3.175 -7.239 -13.146 1.00 93.94 184 HIS A C 1
ATOM 1352 O O . HIS A 1 184 ? 4.153 -6.818 -13.769 1.00 93.94 184 HIS A O 1
ATOM 1358 N N . LYS A 1 185 ? 2.696 -6.610 -12.064 1.00 95.38 185 LYS A N 1
ATOM 1359 C CA . LYS A 1 185 ? 3.304 -5.387 -11.524 1.00 95.38 185 LYS A CA 1
ATOM 1360 C C . LYS A 1 185 ? 4.752 -5.629 -11.096 1.00 95.38 185 LYS A C 1
ATOM 1362 O O . LYS A 1 185 ? 5.615 -4.795 -11.361 1.00 95.38 185 LYS A O 1
ATOM 1367 N N . TRP A 1 186 ? 5.034 -6.765 -10.462 1.00 95.88 186 TRP A N 1
ATOM 1368 C CA . TRP A 1 186 ? 6.388 -7.119 -10.049 1.00 95.88 186 TRP A CA 1
ATOM 1369 C C . TRP A 1 186 ? 7.325 -7.281 -11.249 1.00 95.88 186 TRP A C 1
ATOM 1371 O O . TRP A 1 186 ? 8.398 -6.688 -11.236 1.00 95.88 186 TRP A O 1
ATOM 1381 N N . VAL A 1 187 ? 6.915 -7.994 -12.307 1.00 96.00 187 VAL A N 1
ATOM 1382 C CA . VAL A 1 187 ? 7.711 -8.136 -13.541 1.00 96.00 187 VAL A CA 1
ATOM 1383 C C . VAL A 1 187 ? 8.004 -6.765 -14.147 1.00 96.00 187 VAL A C 1
ATOM 1385 O O . VAL A 1 187 ? 9.153 -6.489 -14.491 1.00 96.00 187 VAL A O 1
ATOM 1388 N N . PHE A 1 188 ? 7.006 -5.879 -14.214 1.00 94.81 188 PHE A N 1
ATOM 1389 C CA . PHE A 1 188 ? 7.193 -4.510 -14.693 1.00 94.81 188 PHE A CA 1
ATOM 1390 C C . PHE A 1 188 ? 8.230 -3.743 -13.857 1.00 94.81 188 PHE A C 1
ATOM 1392 O O . PHE A 1 188 ? 9.191 -3.208 -14.410 1.00 94.81 188 PHE A O 1
ATOM 1399 N N . ILE A 1 189 ? 8.087 -3.718 -12.527 1.00 94.06 189 ILE A N 1
ATOM 1400 C CA . ILE A 1 189 ? 9.002 -2.977 -11.642 1.00 94.06 189 ILE A CA 1
ATOM 1401 C C . ILE A 1 189 ? 10.406 -3.583 -11.675 1.00 94.06 189 ILE A C 1
ATOM 1403 O O . ILE A 1 189 ? 11.379 -2.840 -11.796 1.00 94.06 189 ILE A O 1
ATOM 1407 N N . ALA A 1 190 ? 10.529 -4.908 -11.583 1.00 94.69 190 ALA A N 1
ATOM 1408 C CA . ALA A 1 190 ? 11.813 -5.601 -11.591 1.00 94.69 190 ALA A CA 1
ATOM 1409 C C . ALA A 1 190 ? 12.567 -5.335 -12.898 1.00 94.69 190 ALA A C 1
ATOM 1411 O O . ALA A 1 190 ? 13.743 -4.979 -12.857 1.00 94.69 190 ALA A O 1
ATOM 1412 N N . THR A 1 191 ? 11.880 -5.419 -14.039 1.00 94.06 191 THR A N 1
ATOM 1413 C CA . THR A 1 191 ? 12.466 -5.167 -15.362 1.00 94.06 191 THR A CA 1
ATOM 1414 C C . THR A 1 191 ? 12.907 -3.715 -15.503 1.00 94.06 191 THR A C 1
ATOM 1416 O O . THR A 1 191 ? 14.081 -3.435 -15.742 1.00 94.06 191 THR A O 1
ATOM 1419 N N . THR A 1 192 ? 11.983 -2.773 -15.300 1.00 93.50 192 THR A N 1
ATOM 1420 C CA . THR A 1 192 ? 12.250 -1.341 -15.498 1.00 93.50 192 THR A CA 1
ATOM 1421 C C . THR A 1 192 ? 13.322 -0.825 -14.545 1.00 93.50 192 THR A C 1
ATOM 1423 O O . THR A 1 192 ? 14.259 -0.159 -14.980 1.00 93.50 192 THR A O 1
ATOM 1426 N N . THR A 1 193 ? 13.257 -1.201 -13.267 1.00 92.56 193 THR A N 1
ATOM 1427 C CA . THR A 1 193 ? 14.259 -0.804 -12.271 1.00 92.56 193 THR A CA 1
ATOM 1428 C C . THR A 1 193 ? 15.627 -1.379 -12.622 1.00 92.56 193 THR A C 1
ATOM 1430 O O . THR A 1 193 ? 16.603 -0.636 -12.624 1.00 92.56 193 THR A O 1
ATOM 1433 N N . THR A 1 194 ? 15.710 -2.663 -12.992 1.00 93.50 194 THR A N 1
ATOM 1434 C CA . THR A 1 194 ? 16.978 -3.299 -13.391 1.00 93.50 194 THR A CA 1
ATOM 1435 C C . THR A 1 194 ? 17.612 -2.578 -14.575 1.00 93.50 194 THR A C 1
ATOM 1437 O O . THR A 1 194 ? 18.782 -2.206 -14.499 1.00 93.50 194 THR A O 1
ATOM 1440 N N . ILE A 1 195 ? 16.831 -2.299 -15.621 1.00 92.75 195 ILE A N 1
ATOM 1441 C CA . ILE A 1 195 ? 17.296 -1.564 -16.801 1.00 92.75 195 ILE A CA 1
ATOM 1442 C C . ILE A 1 195 ? 17.818 -0.180 -16.402 1.00 92.75 195 ILE A C 1
ATOM 1444 O O . ILE A 1 195 ? 18.970 0.145 -16.682 1.00 92.75 195 ILE A O 1
ATOM 1448 N N . THR A 1 196 ? 17.007 0.621 -15.704 1.00 92.44 196 THR A N 1
ATOM 1449 C CA . THR A 1 196 ? 17.383 2.004 -15.361 1.00 92.44 196 THR A CA 1
ATOM 1450 C C . THR A 1 196 ? 18.567 2.080 -14.395 1.00 92.44 196 THR A C 1
ATOM 1452 O O . THR A 1 196 ? 19.386 2.992 -14.495 1.00 92.44 196 THR A O 1
ATOM 1455 N N . CYS A 1 197 ? 18.710 1.111 -13.484 1.00 93.94 197 CYS A N 1
ATOM 1456 C CA . CYS A 1 197 ? 19.829 1.061 -12.549 1.00 93.94 197 CYS A CA 1
ATOM 1457 C C . CYS A 1 197 ? 21.126 0.599 -13.217 1.00 93.94 197 CYS A C 1
ATOM 1459 O O . CYS A 1 197 ? 22.181 1.138 -12.897 1.00 93.94 197 CYS A O 1
ATOM 1461 N N . ILE A 1 198 ? 21.081 -0.374 -14.128 1.00 92.50 198 ILE A N 1
ATOM 1462 C CA . ILE A 1 198 ? 22.285 -0.816 -14.846 1.00 92.50 198 ILE A CA 1
ATOM 1463 C C . ILE A 1 198 ? 22.740 0.270 -15.820 1.00 92.50 198 ILE A C 1
ATOM 1465 O O . ILE A 1 198 ? 23.912 0.632 -15.833 1.00 92.50 198 ILE A O 1
ATOM 1469 N N . ALA A 1 199 ? 21.808 0.828 -16.593 1.00 89.88 199 ALA A N 1
ATOM 1470 C CA . ALA A 1 199 ? 22.123 1.823 -17.610 1.00 89.88 199 ALA A CA 1
ATOM 1471 C C . ALA A 1 199 ? 22.383 3.230 -17.048 1.00 89.88 199 ALA A C 1
ATOM 1473 O O . ALA A 1 199 ? 22.891 4.081 -17.770 1.00 89.88 199 ALA A O 1
ATOM 1474 N N . GLN A 1 200 ? 22.012 3.497 -15.788 1.00 92.38 200 GLN A N 1
ATOM 1475 C CA . GLN A 1 200 ? 22.041 4.841 -15.188 1.00 92.38 200 GLN A CA 1
ATOM 1476 C C . GLN A 1 200 ? 21.302 5.892 -16.044 1.00 92.38 200 GLN A C 1
ATOM 1478 O O . GLN A 1 200 ? 21.688 7.060 -16.100 1.00 92.38 200 GLN A O 1
ATOM 1483 N N . GLY A 1 201 ? 20.217 5.468 -16.694 1.00 89.50 201 GLY A N 1
ATOM 1484 C CA . GLY A 1 201 ? 19.434 6.261 -17.638 1.00 89.50 201 GLY A CA 1
ATOM 1485 C C . GLY A 1 201 ? 17.952 5.905 -17.588 1.00 89.50 201 GLY A C 1
ATOM 1486 O O . GLY A 1 201 ? 17.527 5.012 -16.851 1.00 89.50 201 GLY A O 1
ATOM 1487 N N . THR A 1 202 ? 17.145 6.629 -18.354 1.00 90.19 202 THR A N 1
ATOM 1488 C CA . THR A 1 202 ? 15.721 6.323 -18.510 1.00 90.19 202 THR A CA 1
ATOM 1489 C C . THR A 1 202 ? 15.518 5.118 -19.428 1.00 90.19 202 THR A C 1
ATOM 1491 O O . THR A 1 202 ? 16.397 4.740 -20.199 1.00 90.19 202 THR A O 1
ATOM 1494 N N . ILE A 1 203 ? 14.324 4.522 -19.386 1.00 86.06 203 ILE A N 1
ATOM 1495 C CA . ILE A 1 203 ? 13.947 3.454 -20.328 1.00 86.06 203 ILE A CA 1
ATOM 1496 C C . ILE A 1 203 ? 14.047 3.958 -21.777 1.00 86.06 203 ILE A C 1
ATOM 1498 O O . ILE A 1 203 ? 14.473 3.210 -22.649 1.00 86.06 203 ILE A O 1
ATOM 1502 N N . GLY A 1 204 ? 13.700 5.228 -22.020 1.00 87.50 204 GLY A N 1
ATOM 1503 C CA . GLY A 1 204 ? 13.826 5.859 -23.334 1.00 87.50 204 GLY A CA 1
ATOM 1504 C C . GLY A 1 204 ? 15.277 5.955 -23.803 1.00 87.50 204 GLY A C 1
ATOM 1505 O O . GLY A 1 204 ? 15.558 5.601 -24.944 1.00 87.50 204 GLY A O 1
ATOM 1506 N N . ASP A 1 205 ? 16.200 6.338 -22.914 1.00 90.25 205 ASP A N 1
ATOM 1507 C CA . ASP A 1 205 ? 17.635 6.404 -23.234 1.00 90.25 205 ASP A CA 1
ATOM 1508 C C . ASP A 1 205 ? 18.175 5.025 -23.632 1.00 90.25 205 ASP A C 1
ATOM 1510 O O . ASP A 1 205 ? 18.918 4.896 -24.602 1.00 90.25 205 ASP A O 1
ATOM 1514 N N . VAL A 1 206 ? 17.755 3.976 -22.916 1.00 89.81 206 VAL A N 1
ATOM 1515 C CA . VAL A 1 206 ? 18.139 2.596 -23.238 1.00 89.81 206 VAL A CA 1
ATOM 1516 C C . VAL A 1 206 ? 17.514 2.140 -24.551 1.00 89.81 206 VAL A C 1
ATOM 1518 O O . VAL A 1 206 ? 18.194 1.525 -25.361 1.00 89.81 206 VAL A O 1
ATOM 1521 N N . ALA A 1 207 ? 16.240 2.440 -24.802 1.00 87.38 207 ALA A N 1
ATOM 1522 C CA . ALA A 1 207 ? 15.571 2.038 -26.037 1.00 87.38 207 ALA A CA 1
ATOM 1523 C C . ALA A 1 207 ? 16.148 2.727 -27.289 1.00 87.38 207 ALA A C 1
ATOM 1525 O O . ALA A 1 207 ? 16.070 2.163 -28.378 1.00 87.38 207 ALA A O 1
ATOM 1526 N N . ALA A 1 208 ? 16.725 3.923 -27.137 1.00 90.62 208 ALA A N 1
ATOM 1527 C CA . ALA A 1 208 ? 17.268 4.714 -28.238 1.00 90.62 208 ALA A CA 1
ATOM 1528 C C . ALA A 1 208 ? 18.627 4.215 -28.766 1.00 90.62 208 ALA A C 1
ATOM 1530 O O . ALA A 1 208 ? 19.009 4.574 -29.880 1.00 90.62 208 ALA A O 1
ATOM 1531 N N . VAL A 1 209 ? 19.371 3.406 -28.000 1.00 91.75 209 VAL A N 1
ATOM 1532 C CA . VAL A 1 209 ? 20.682 2.890 -28.429 1.00 91.75 209 VAL A CA 1
ATOM 1533 C C . VAL A 1 209 ? 20.568 1.549 -29.156 1.00 91.75 209 VAL A C 1
ATOM 1535 O O . VAL A 1 209 ? 19.700 0.722 -28.862 1.00 91.75 209 VAL A O 1
ATOM 1538 N N . SER A 1 210 ? 21.488 1.298 -30.093 1.00 93.81 210 SER A N 1
ATOM 1539 C CA . SER A 1 210 ? 21.567 0.011 -30.797 1.00 93.81 210 SER A CA 1
ATOM 1540 C C . SER A 1 210 ? 21.735 -1.146 -29.803 1.00 93.81 210 SER A C 1
ATOM 1542 O O . SER A 1 210 ? 22.551 -1.076 -28.887 1.00 93.81 210 SER A O 1
ATOM 1544 N N . GLY A 1 211 ? 20.927 -2.198 -29.954 1.00 91.06 211 GLY A N 1
ATOM 1545 C CA . GLY A 1 211 ? 20.885 -3.345 -29.037 1.00 91.06 211 GLY A CA 1
ATOM 1546 C C . GLY A 1 211 ? 20.089 -3.124 -27.741 1.00 91.06 211 GLY A C 1
ATOM 1547 O O . GLY A 1 211 ? 19.784 -4.094 -27.048 1.00 91.06 211 GLY A O 1
ATOM 1548 N N . GLY A 1 212 ? 19.670 -1.892 -27.434 1.00 91.81 212 GLY A N 1
ATOM 1549 C CA . GLY A 1 212 ? 18.964 -1.559 -26.196 1.00 91.81 212 GLY A CA 1
ATOM 1550 C C . GLY A 1 212 ? 17.614 -2.257 -26.032 1.00 91.81 212 GLY A C 1
ATOM 1551 O O . GLY A 1 212 ? 17.302 -2.763 -24.953 1.00 91.81 212 GLY A O 1
ATOM 1552 N N . LYS A 1 213 ? 16.845 -2.388 -27.122 1.00 90.00 213 LYS A N 1
ATOM 1553 C CA . LYS A 1 213 ? 15.606 -3.184 -27.134 1.00 90.00 213 LYS A CA 1
ATOM 1554 C C . LYS A 1 213 ? 15.872 -4.660 -26.819 1.00 90.00 213 LYS A C 1
ATOM 1556 O O . LYS A 1 213 ? 15.175 -5.232 -25.993 1.00 90.00 213 LYS A O 1
ATOM 1561 N N . GLY A 1 214 ? 16.899 -5.255 -27.429 1.00 93.12 214 GLY A N 1
ATOM 1562 C CA . GLY A 1 214 ? 17.271 -6.652 -27.174 1.00 93.12 214 GLY A CA 1
ATOM 1563 C C . GLY A 1 214 ? 17.692 -6.886 -25.721 1.00 93.12 214 GLY A C 1
ATOM 1564 O O . GLY A 1 214 ? 17.285 -7.871 -25.112 1.00 93.12 214 GLY A O 1
ATOM 1565 N N . PHE A 1 215 ? 18.434 -5.942 -25.135 1.00 92.00 215 PHE A N 1
ATOM 1566 C CA . PHE A 1 215 ? 18.756 -5.959 -23.707 1.00 92.00 215 PHE A CA 1
ATOM 1567 C C . PHE A 1 215 ? 17.496 -5.877 -22.831 1.00 92.00 215 PHE A C 1
ATOM 1569 O O . PHE A 1 215 ? 17.332 -6.685 -21.918 1.00 92.00 215 PHE A O 1
ATOM 1576 N N . ALA A 1 216 ? 16.583 -4.944 -23.119 1.00 91.31 216 ALA A N 1
ATOM 1577 C CA . ALA A 1 216 ? 15.336 -4.803 -22.370 1.00 91.31 216 ALA A CA 1
ATOM 1578 C C . ALA A 1 216 ? 14.453 -6.061 -22.458 1.00 91.31 216 ALA A C 1
ATOM 1580 O O . ALA A 1 216 ? 13.943 -6.521 -21.434 1.00 91.31 216 ALA A O 1
ATOM 1581 N N . ASP A 1 217 ? 14.330 -6.647 -23.654 1.00 92.31 217 ASP A N 1
ATOM 1582 C CA . ASP A 1 217 ? 13.584 -7.883 -23.902 1.00 92.31 217 ASP A CA 1
ATOM 1583 C C . ASP A 1 217 ? 14.191 -9.065 -23.118 1.00 92.31 217 ASP A C 1
ATOM 1585 O O . ASP A 1 217 ? 13.457 -9.854 -22.519 1.00 92.31 217 ASP A O 1
ATOM 1589 N N . ALA A 1 218 ? 15.525 -9.161 -23.040 1.00 94.50 218 ALA A N 1
ATOM 1590 C CA . ALA A 1 218 ? 16.211 -10.198 -22.266 1.00 94.50 218 ALA A CA 1
ATOM 1591 C C . ALA A 1 218 ? 15.960 -10.071 -20.752 1.00 94.50 218 ALA A C 1
ATOM 1593 O O . ALA A 1 218 ? 15.636 -11.061 -20.093 1.00 94.50 218 ALA A O 1
ATOM 1594 N N . VAL A 1 219 ? 16.042 -8.853 -20.200 1.00 94.38 219 VAL A N 1
ATOM 1595 C CA . VAL A 1 219 ? 15.747 -8.601 -18.777 1.00 94.38 219 VAL A CA 1
ATOM 1596 C C . VAL A 1 219 ? 14.278 -8.911 -18.464 1.00 94.38 219 VAL A C 1
ATOM 1598 O O . VAL A 1 219 ? 13.977 -9.533 -17.441 1.00 94.38 219 VAL A O 1
ATOM 1601 N N . LEU A 1 220 ? 13.357 -8.523 -19.354 1.00 94.81 220 LEU A N 1
ATOM 1602 C CA . LEU A 1 220 ? 11.934 -8.833 -19.220 1.00 94.81 220 LEU A CA 1
ATOM 1603 C C . LEU A 1 220 ? 11.684 -10.345 -19.214 1.00 94.81 220 LEU A C 1
ATOM 1605 O O . LEU A 1 220 ? 10.935 -10.843 -18.369 1.00 94.81 220 LEU A O 1
ATOM 1609 N N . ALA A 1 221 ? 12.314 -11.077 -20.136 1.00 94.88 221 ALA A N 1
ATOM 1610 C CA . ALA A 1 221 ? 12.188 -12.526 -20.234 1.00 94.88 221 ALA A CA 1
ATOM 1611 C C . ALA A 1 221 ? 12.671 -13.228 -18.954 1.00 94.88 221 ALA A C 1
ATOM 1613 O O . ALA A 1 221 ? 12.005 -14.145 -18.467 1.00 94.88 221 ALA A O 1
ATOM 1614 N N . GLU A 1 222 ? 13.775 -12.769 -18.357 1.00 95.50 222 GLU A N 1
ATOM 1615 C CA . GLU A 1 222 ? 14.275 -13.311 -17.091 1.00 95.50 222 GLU A CA 1
ATOM 1616 C C . GLU A 1 222 ? 13.291 -13.067 -15.935 1.00 95.50 222 GLU A C 1
ATOM 1618 O O . GLU A 1 222 ? 12.930 -14.003 -15.210 1.00 95.50 222 GLU A O 1
ATOM 1623 N N . ALA A 1 223 ? 12.781 -11.839 -15.790 1.00 94.50 223 ALA A N 1
ATOM 1624 C CA . ALA A 1 223 ? 11.786 -11.516 -14.767 1.00 94.50 223 ALA A CA 1
ATOM 1625 C C . ALA A 1 223 ? 10.496 -12.343 -14.945 1.00 94.50 223 ALA A C 1
ATOM 1627 O O . ALA A 1 223 ? 9.972 -12.916 -13.983 1.00 94.50 223 ALA A O 1
ATOM 1628 N N . ALA A 1 224 ? 10.008 -12.478 -16.180 1.00 93.44 224 ALA A N 1
ATOM 1629 C CA . ALA A 1 224 ? 8.849 -13.306 -16.505 1.00 93.44 224 ALA A CA 1
ATOM 1630 C C . ALA A 1 224 ? 9.069 -14.790 -16.157 1.00 93.44 224 ALA A C 1
ATOM 1632 O O . ALA A 1 224 ? 8.178 -15.433 -15.595 1.00 93.44 224 ALA A O 1
ATOM 1633 N N . ALA A 1 225 ? 10.263 -15.332 -16.422 1.00 93.06 225 ALA A N 1
ATOM 1634 C CA . ALA A 1 225 ? 10.606 -16.713 -16.088 1.00 93.06 225 ALA A CA 1
ATOM 1635 C C . ALA A 1 225 ? 10.596 -16.969 -14.569 1.00 93.06 225 ALA A C 1
ATOM 1637 O O . ALA A 1 225 ? 10.087 -18.004 -14.124 1.00 93.06 225 ALA A O 1
ATOM 1638 N N . VAL A 1 226 ? 11.100 -16.023 -13.764 1.00 92.38 226 VAL A N 1
ATOM 1639 C CA . VAL A 1 226 ? 11.060 -16.098 -12.290 1.00 92.38 226 VAL A CA 1
ATOM 1640 C C . VAL A 1 226 ? 9.620 -16.077 -11.779 1.00 92.38 226 VAL A C 1
ATOM 1642 O O . VAL A 1 226 ? 9.250 -16.925 -10.963 1.00 92.38 226 VAL A O 1
ATOM 1645 N N . SER A 1 227 ? 8.797 -15.162 -12.300 1.00 90.88 227 SER A N 1
ATOM 1646 C CA . SER A 1 227 ? 7.365 -15.093 -11.990 1.00 90.88 227 SER A CA 1
ATOM 1647 C C . SER A 1 227 ? 6.662 -16.418 -12.306 1.00 90.88 227 SER A C 1
ATOM 1649 O O . SER A 1 227 ? 6.029 -17.021 -11.437 1.00 90.88 227 SER A O 1
ATOM 1651 N N . GLY A 1 228 ? 6.862 -16.953 -13.516 1.00 88.00 228 GLY A N 1
ATOM 1652 C CA . GLY A 1 228 ? 6.287 -18.233 -13.926 1.00 88.00 228 GLY A CA 1
ATOM 1653 C C . GLY A 1 228 ? 6.700 -19.399 -13.021 1.00 88.00 228 GLY A C 1
ATOM 1654 O O . GLY A 1 228 ? 5.861 -20.223 -12.659 1.00 88.00 228 GLY A O 1
ATOM 1655 N N . ALA A 1 229 ? 7.971 -19.464 -12.612 1.00 87.69 229 ALA A N 1
ATOM 1656 C CA . ALA A 1 229 ? 8.460 -20.504 -11.707 1.00 87.69 229 ALA A CA 1
ATOM 1657 C C . ALA A 1 229 ? 7.837 -20.404 -10.304 1.00 87.69 229 ALA A C 1
ATOM 1659 O O . ALA A 1 229 ? 7.373 -21.408 -9.766 1.00 87.69 229 ALA A O 1
ATOM 1660 N N . ARG A 1 230 ? 7.769 -19.198 -9.728 1.00 85.75 230 ARG A N 1
ATOM 1661 C CA . ARG A 1 230 ? 7.190 -18.967 -8.394 1.00 85.75 230 ARG A CA 1
ATOM 1662 C C . ARG A 1 230 ? 5.690 -19.251 -8.352 1.00 85.75 230 ARG A C 1
ATOM 1664 O O . ARG A 1 230 ? 5.225 -19.898 -7.417 1.00 85.75 230 ARG A O 1
ATOM 1671 N N . ARG A 1 231 ? 4.944 -18.845 -9.382 1.00 82.38 231 ARG A N 1
ATOM 1672 C CA . ARG A 1 231 ? 3.506 -19.141 -9.500 1.00 82.38 231 ARG A CA 1
ATOM 1673 C C . ARG A 1 231 ? 3.232 -20.641 -9.575 1.00 82.38 231 ARG A C 1
ATOM 1675 O O . ARG A 1 231 ? 2.301 -21.121 -8.937 1.00 82.38 231 ARG A O 1
ATOM 1682 N N . ARG A 1 232 ? 4.064 -21.399 -10.303 1.00 82.31 232 ARG A N 1
ATOM 1683 C CA . ARG A 1 232 ? 3.972 -22.870 -10.339 1.00 82.31 232 ARG A CA 1
ATOM 1684 C C . ARG A 1 232 ? 4.190 -23.498 -8.962 1.00 82.31 232 ARG A C 1
ATOM 1686 O O . ARG A 1 232 ? 3.413 -24.365 -8.587 1.00 82.31 232 ARG A O 1
ATOM 1693 N N . LEU A 1 233 ? 5.182 -23.031 -8.198 1.00 81.06 233 LEU A N 1
ATOM 1694 C CA . LEU A 1 233 ? 5.423 -23.517 -6.832 1.00 81.06 233 LEU A CA 1
ATOM 1695 C C . LEU A 1 233 ? 4.234 -23.238 -5.901 1.00 81.06 233 LEU A C 1
ATOM 1697 O O . LEU A 1 233 ? 3.819 -24.127 -5.167 1.00 81.06 233 LEU A O 1
ATOM 1701 N N . ARG A 1 234 ? 3.641 -22.039 -5.971 1.00 77.19 234 ARG A N 1
ATOM 1702 C CA . ARG A 1 234 ? 2.459 -21.691 -5.163 1.00 77.19 234 ARG A CA 1
ATOM 1703 C C . ARG A 1 234 ? 1.246 -22.564 -5.497 1.00 77.19 234 ARG A C 1
ATOM 1705 O O . ARG A 1 234 ? 0.579 -23.043 -4.588 1.00 77.19 234 ARG A O 1
ATOM 1712 N N . ARG A 1 235 ? 1.005 -22.828 -6.787 1.00 78.06 235 ARG A N 1
ATOM 1713 C CA . ARG A 1 235 ? -0.044 -23.764 -7.234 1.00 78.06 235 ARG A CA 1
ATOM 1714 C C . ARG A 1 235 ? 0.202 -25.185 -6.733 1.00 78.06 235 ARG A C 1
ATOM 1716 O O . ARG A 1 235 ? -0.734 -25.835 -6.287 1.00 78.06 235 ARG A O 1
ATOM 1723 N N . ALA A 1 236 ? 1.450 -25.655 -6.781 1.00 71.75 236 ALA A N 1
ATOM 1724 C CA . ALA A 1 236 ? 1.821 -26.974 -6.269 1.00 71.75 236 ALA A CA 1
ATOM 1725 C C . ALA A 1 236 ? 1.621 -27.098 -4.746 1.00 71.75 236 ALA A C 1
ATOM 1727 O O . ALA A 1 236 ? 1.343 -28.188 -4.262 1.00 71.75 236 ALA A O 1
ATOM 1728 N N . ALA A 1 237 ? 1.702 -25.988 -4.006 1.00 73.12 237 ALA A N 1
ATOM 1729 C CA . ALA A 1 237 ? 1.388 -25.919 -2.578 1.00 73.12 237 ALA A CA 1
ATOM 1730 C C . ALA A 1 237 ? -0.124 -25.820 -2.270 1.00 73.12 237 ALA A C 1
ATOM 1732 O O . ALA A 1 237 ? -0.496 -25.634 -1.118 1.00 73.12 237 ALA A O 1
ATOM 1733 N N . GLY A 1 238 ? -1.000 -25.934 -3.278 1.00 66.50 238 GLY A N 1
ATOM 1734 C CA . GLY A 1 238 ? -2.456 -25.949 -3.102 1.00 66.50 238 GLY A CA 1
ATOM 1735 C C . GLY A 1 238 ? -3.154 -24.593 -3.245 1.00 66.50 238 GLY A C 1
ATOM 1736 O O . GLY A 1 238 ? -4.381 -24.545 -3.182 1.00 66.50 238 GLY A O 1
ATOM 1737 N N . HIS A 1 239 ? -2.423 -23.500 -3.497 1.00 68.75 239 HIS A N 1
ATOM 1738 C CA . HIS A 1 239 ? -3.038 -22.186 -3.713 1.00 68.75 239 HIS A CA 1
ATOM 1739 C C . HIS A 1 239 ? -3.692 -22.073 -5.091 1.00 68.75 239 HIS A C 1
ATOM 1741 O O . HIS A 1 239 ? -3.098 -22.419 -6.122 1.00 68.75 239 HIS A O 1
ATOM 1747 N N . ARG A 1 240 ? -4.902 -21.506 -5.131 1.00 57.53 240 ARG A N 1
ATOM 1748 C CA . ARG A 1 240 ? -5.608 -21.235 -6.388 1.00 57.53 240 ARG A CA 1
ATOM 1749 C C . ARG A 1 240 ? -5.069 -19.952 -7.005 1.00 57.53 240 ARG A C 1
ATOM 1751 O O . ARG A 1 240 ? -5.465 -18.853 -6.656 1.00 57.53 240 ARG A O 1
ATOM 1758 N N . ASP A 1 241 ? -4.185 -20.086 -7.981 1.00 53.84 241 ASP A N 1
ATOM 1759 C CA . ASP A 1 241 ? -3.850 -18.988 -8.884 1.00 53.84 241 ASP A CA 1
ATOM 1760 C C . ASP A 1 241 ? -4.556 -19.291 -10.209 1.00 53.84 241 ASP A C 1
ATOM 1762 O O . ASP A 1 241 ? -4.262 -20.295 -10.851 1.00 53.84 241 ASP A O 1
ATOM 1766 N N . ALA A 1 242 ? -5.554 -18.516 -10.627 1.00 37.91 242 ALA A N 1
ATOM 1767 C CA . ALA A 1 242 ? -6.164 -18.741 -11.935 1.00 37.91 242 ALA A CA 1
ATOM 1768 C C . ALA A 1 242 ? -5.270 -18.127 -13.031 1.00 37.91 242 ALA A C 1
ATOM 1770 O O . ALA A 1 242 ? -4.732 -17.036 -12.878 1.00 37.91 242 ALA A O 1
ATOM 1771 N N . GLY A 1 243 ? -5.079 -18.862 -14.131 1.00 39.91 243 GLY A N 1
ATOM 1772 C CA . GLY A 1 243 ? -4.719 -18.382 -15.477 1.00 39.91 243 GLY A CA 1
ATOM 1773 C C . GLY A 1 243 ? -3.257 -18.078 -15.865 1.00 39.91 243 GLY A C 1
ATOM 1774 O O . GLY A 1 243 ? -2.359 -17.868 -15.045 1.00 39.91 243 GLY A O 1
ATOM 1775 N N . GLY A 1 244 ? -3.043 -18.117 -17.183 1.00 34.16 244 GLY A N 1
ATOM 1776 C CA . GLY A 1 244 ? -1.755 -18.013 -17.868 1.00 34.16 244 GLY A CA 1
ATOM 1777 C C . GLY A 1 244 ? -1.215 -16.588 -18.000 1.00 34.16 244 GLY A C 1
ATOM 1778 O O . GLY A 1 244 ? -1.923 -15.607 -17.782 1.00 34.16 244 GLY A O 1
ATOM 1779 N N . PHE A 1 245 ? 0.073 -16.515 -18.326 1.00 36.62 245 PHE A N 1
ATOM 1780 C CA . PHE A 1 245 ? 0.821 -15.292 -18.588 1.00 36.62 245 PHE A CA 1
ATOM 1781 C C . PHE A 1 245 ? 0.699 -14.952 -20.076 1.00 36.62 245 PHE A C 1
ATOM 1783 O O . PHE A 1 245 ? 1.210 -15.693 -20.911 1.00 36.62 245 PHE A O 1
ATOM 1790 N N . ALA A 1 246 ? 0.014 -13.859 -20.404 1.00 32.47 246 ALA A N 1
ATOM 1791 C CA . ALA A 1 246 ? 0.002 -13.296 -21.749 1.00 32.47 246 ALA A CA 1
ATOM 1792 C C . ALA A 1 246 ? 0.618 -11.897 -21.676 1.00 32.47 246 ALA A C 1
ATOM 1794 O O . ALA A 1 246 ? 0.018 -10.973 -21.128 1.00 32.47 246 ALA A O 1
ATOM 1795 N N . LEU A 1 247 ? 1.836 -11.754 -22.201 1.00 32.97 247 LEU A N 1
ATOM 1796 C CA . LEU A 1 247 ? 2.446 -10.448 -22.428 1.00 32.97 247 LEU A CA 1
ATOM 1797 C C . LEU A 1 247 ? 1.633 -9.745 -23.517 1.00 32.97 247 LEU A C 1
ATOM 1799 O O . LEU A 1 247 ? 1.782 -10.063 -24.694 1.00 32.97 247 LEU A O 1
ATOM 1803 N N . ARG A 1 248 ? 0.776 -8.790 -23.149 1.00 23.25 248 ARG A N 1
ATOM 1804 C CA . ARG A 1 248 ? 0.430 -7.735 -24.106 1.00 23.25 248 ARG A CA 1
ATOM 1805 C C . ARG A 1 248 ? 1.570 -6.716 -24.084 1.00 23.25 248 ARG A C 1
ATOM 1807 O O . ARG A 1 248 ? 2.020 -6.373 -22.987 1.00 23.25 248 ARG A O 1
ATOM 1814 N N . PRO A 1 249 ? 2.052 -6.249 -25.248 1.00 25.33 249 PRO A N 1
ATOM 1815 C CA . PRO A 1 249 ? 2.946 -5.104 -25.305 1.00 25.33 249 PRO A CA 1
ATOM 1816 C C . PRO A 1 249 ? 2.329 -3.966 -24.495 1.00 25.33 249 PRO A C 1
ATOM 1818 O O . PRO A 1 249 ? 1.159 -3.629 -24.679 1.00 25.33 249 PRO A O 1
ATOM 1821 N N . VAL A 1 250 ? 3.090 -3.426 -23.549 1.00 31.05 250 VAL A N 1
ATOM 1822 C CA . VAL A 1 250 ? 2.703 -2.187 -22.883 1.00 31.05 250 VAL A CA 1
ATOM 1823 C C . VAL A 1 250 ? 2.947 -1.089 -23.907 1.00 31.05 250 VAL A C 1
ATOM 1825 O O . VAL A 1 250 ? 4.102 -0.773 -24.189 1.00 31.05 250 VAL A O 1
ATOM 1828 N N . ASP A 1 251 ? 1.880 -0.529 -24.474 1.00 22.69 251 ASP A N 1
ATOM 1829 C CA . ASP A 1 251 ? 1.982 0.752 -25.164 1.00 22.69 251 ASP A CA 1
ATOM 1830 C C . ASP A 1 251 ? 2.460 1.769 -24.132 1.00 22.69 251 ASP A C 1
ATOM 1832 O O . ASP A 1 251 ? 1.756 2.081 -23.173 1.00 22.69 251 ASP A O 1
ATOM 1836 N N . VAL A 1 252 ? 3.702 2.226 -24.285 1.00 29.86 252 VAL A N 1
ATOM 1837 C CA . VAL A 1 252 ? 4.247 3.345 -23.522 1.00 29.86 252 VAL A CA 1
ATOM 1838 C C . VAL A 1 252 ? 3.787 4.602 -24.257 1.00 29.86 252 VAL A C 1
ATOM 1840 O O . VAL A 1 252 ? 4.323 4.887 -25.330 1.00 29.86 252 VAL A O 1
ATOM 1843 N N . PRO A 1 253 ? 2.807 5.371 -23.744 1.00 26.33 253 PRO A N 1
ATOM 1844 C CA . PRO A 1 253 ? 2.412 6.605 -24.396 1.00 26.33 253 PRO A CA 1
ATOM 1845 C C . PRO A 1 253 ? 3.607 7.556 -24.352 1.00 26.33 253 PRO A C 1
ATOM 1847 O O . PRO A 1 253 ? 4.139 7.862 -23.282 1.00 26.33 253 PRO A O 1
ATOM 1850 N N . GLY A 1 254 ? 4.050 7.994 -25.528 1.00 28.47 254 GLY A N 1
ATOM 1851 C CA . GLY A 1 254 ? 5.177 8.899 -25.691 1.00 28.47 254 GLY A CA 1
ATOM 1852 C C . GLY A 1 254 ? 4.930 10.246 -25.017 1.00 28.47 254 GLY A C 1
ATOM 1853 O O . GLY A 1 254 ? 4.374 11.158 -25.618 1.00 28.47 254 GLY A O 1
ATOM 1854 N N . ARG A 1 255 ? 5.397 10.391 -23.777 1.00 27.16 255 ARG A N 1
ATOM 1855 C CA . ARG A 1 255 ? 5.860 11.657 -23.196 1.00 27.16 255 ARG A CA 1
ATOM 1856 C C . ARG A 1 255 ? 7.047 11.358 -22.277 1.00 27.16 255 ARG A C 1
ATOM 1858 O O . ARG A 1 255 ? 6.985 10.384 -21.528 1.00 27.16 255 ARG A O 1
ATOM 1865 N N . PRO A 1 256 ? 8.113 12.177 -22.285 1.00 31.23 256 PRO A N 1
ATOM 1866 C CA . PRO A 1 256 ? 9.243 12.016 -21.378 1.00 31.23 256 PRO A CA 1
ATOM 1867 C C . PRO A 1 256 ? 8.825 12.413 -19.954 1.00 31.23 256 PRO A C 1
ATOM 1869 O O . PRO A 1 256 ? 9.102 13.508 -19.474 1.00 31.23 256 PRO A O 1
ATOM 1872 N N . GLY A 1 257 ? 8.108 11.523 -19.272 1.00 30.39 257 GLY A N 1
ATOM 1873 C CA . GLY A 1 257 ? 7.908 11.574 -17.832 1.00 30.39 257 GLY A CA 1
ATOM 1874 C C . GLY A 1 257 ? 9.031 10.798 -17.158 1.00 30.39 257 GLY A C 1
ATOM 1875 O O . GLY A 1 257 ? 9.245 9.625 -17.461 1.00 30.39 257 GLY A O 1
ATOM 1876 N N . ARG A 1 258 ? 9.763 11.431 -16.236 1.00 34.38 258 ARG A N 1
ATOM 1877 C CA . ARG A 1 258 ? 10.684 10.710 -15.348 1.00 34.38 258 ARG A CA 1
ATOM 1878 C C . ARG A 1 258 ? 9.875 9.661 -14.588 1.00 34.38 258 ARG A C 1
ATOM 1880 O O . ARG A 1 258 ? 9.078 10.014 -13.724 1.00 34.38 258 ARG A O 1
ATOM 1887 N N . ALA A 1 259 ? 10.089 8.380 -14.880 1.00 33.47 259 ALA A N 1
ATOM 1888 C CA . ALA A 1 259 ? 9.634 7.324 -13.990 1.00 33.47 259 ALA A CA 1
ATOM 1889 C C . ALA A 1 259 ? 10.193 7.619 -12.590 1.00 33.47 259 ALA A C 1
ATOM 1891 O O . ALA A 1 259 ? 11.394 7.860 -12.440 1.00 33.47 259 ALA A O 1
ATOM 1892 N N . ALA A 1 260 ? 9.343 7.580 -11.562 1.00 39.44 260 ALA A N 1
ATOM 1893 C CA . ALA A 1 260 ? 9.704 7.837 -10.163 1.00 39.44 260 ALA A CA 1
ATOM 1894 C C . ALA A 1 260 ? 10.728 6.830 -9.582 1.00 39.44 260 ALA A C 1
ATOM 1896 O O . ALA A 1 260 ? 10.997 6.818 -8.385 1.00 39.44 260 ALA A O 1
ATOM 1897 N N . HIS A 1 261 ? 11.291 5.952 -10.414 1.00 39.06 261 HIS A N 1
ATOM 1898 C CA . HIS A 1 261 ? 12.347 5.002 -10.064 1.00 39.06 261 HIS A CA 1
ATOM 1899 C C . HIS A 1 261 ? 13.727 5.429 -10.599 1.00 39.06 261 HIS A C 1
ATOM 1901 O O . HIS A 1 261 ? 14.732 4.834 -10.229 1.00 39.06 261 HIS A O 1
ATOM 1907 N N . GLY A 1 262 ? 13.803 6.515 -11.381 1.00 31.58 262 GLY A N 1
ATOM 1908 C CA . GLY A 1 262 ? 15.042 7.097 -11.913 1.00 31.58 262 GLY A CA 1
ATOM 1909 C C . GLY A 1 262 ? 15.756 8.064 -10.961 1.00 31.58 262 GLY A C 1
ATOM 1910 O O . GLY A 1 262 ? 16.280 9.092 -11.395 1.00 31.58 262 GLY A O 1
ATOM 1911 N N . GLY A 1 263 ? 15.757 7.791 -9.655 1.00 35.50 263 GLY A N 1
ATOM 1912 C CA . GLY A 1 263 ? 16.660 8.493 -8.747 1.00 35.50 263 GLY A CA 1
ATOM 1913 C C . GLY A 1 263 ? 18.086 8.025 -9.025 1.00 35.50 263 GLY A C 1
ATOM 1914 O O . GLY A 1 263 ? 18.352 6.832 -8.906 1.00 35.50 263 GLY A O 1
ATOM 1915 N N . ARG A 1 264 ? 19.011 8.933 -9.383 1.00 37.03 264 ARG A N 1
ATOM 1916 C CA . ARG A 1 264 ? 20.449 8.604 -9.380 1.00 37.03 264 ARG A CA 1
ATOM 1917 C C . ARG A 1 264 ? 20.770 7.931 -8.049 1.00 37.03 264 ARG A C 1
ATOM 1919 O O . ARG A 1 264 ? 20.412 8.480 -7.004 1.00 37.03 264 ARG A O 1
ATOM 1926 N N . ALA A 1 265 ? 21.427 6.773 -8.093 1.00 36.12 265 ALA A N 1
ATOM 1927 C CA . ALA A 1 265 ? 21.934 6.125 -6.894 1.00 36.12 265 ALA A CA 1
ATOM 1928 C C . ALA A 1 265 ? 22.802 7.146 -6.141 1.00 36.12 265 ALA A C 1
ATOM 1930 O O . ALA A 1 265 ? 23.850 7.568 -6.628 1.00 36.12 265 ALA A O 1
ATOM 1931 N N . ARG A 1 266 ? 22.315 7.626 -4.993 1.00 35.69 266 ARG A N 1
ATOM 1932 C CA . ARG A 1 266 ? 23.085 8.506 -4.113 1.00 35.69 266 ARG A CA 1
ATOM 1933 C C . ARG A 1 266 ? 23.990 7.619 -3.256 1.00 35.69 266 ARG A C 1
ATOM 1935 O O . ARG A 1 266 ? 23.488 6.620 -2.734 1.00 35.69 266 ARG A O 1
ATOM 1942 N N . PRO A 1 267 ? 25.279 7.954 -3.078 1.00 29.88 267 PRO A N 1
ATOM 1943 C CA . PRO A 1 267 ? 26.141 7.220 -2.159 1.00 29.88 267 PRO A CA 1
ATOM 1944 C C . PRO A 1 267 ? 25.488 7.146 -0.768 1.00 29.88 267 PRO A C 1
ATOM 1946 O O . PRO A 1 267 ? 25.111 8.176 -0.215 1.00 29.88 267 PRO A O 1
ATOM 1949 N N . GLY A 1 268 ? 25.311 5.936 -0.227 1.00 33.31 268 GLY A N 1
ATOM 1950 C CA . GLY A 1 268 ? 24.851 5.716 1.153 1.00 33.31 268 GLY A CA 1
ATOM 1951 C C . GLY A 1 268 ? 23.351 5.461 1.384 1.00 33.31 268 GLY A C 1
ATOM 1952 O O . GLY A 1 268 ? 22.978 5.225 2.530 1.00 33.31 268 GLY A O 1
ATOM 1953 N N . LEU A 1 269 ? 22.485 5.451 0.359 1.00 34.88 269 LEU A N 1
ATOM 1954 C CA . LEU A 1 269 ? 21.075 5.033 0.505 1.00 34.88 269 LEU A CA 1
ATOM 1955 C C . LEU A 1 269 ? 20.834 3.628 -0.086 1.00 34.88 269 LEU A C 1
ATOM 1957 O O . LEU A 1 269 ? 21.352 3.343 -1.169 1.00 34.88 269 LEU A O 1
ATOM 1961 N N . PRO A 1 270 ? 20.027 2.753 0.557 1.00 36.47 270 PRO A N 1
ATOM 1962 C CA . PRO A 1 270 ? 19.656 1.461 -0.019 1.00 36.47 270 PRO A CA 1
ATOM 1963 C C . PRO A 1 270 ? 18.946 1.646 -1.365 1.00 36.47 270 PRO A C 1
ATOM 1965 O O . PRO A 1 270 ? 17.990 2.415 -1.478 1.00 36.47 270 PRO A O 1
ATOM 1968 N N . CYS A 1 271 ? 19.414 0.938 -2.393 1.00 36.59 271 CYS A N 1
ATOM 1969 C CA . CYS A 1 271 ? 18.819 0.977 -3.724 1.00 36.59 271 CYS A CA 1
ATOM 1970 C C . CYS A 1 271 ? 17.435 0.295 -3.718 1.00 36.59 271 CYS A C 1
ATOM 1972 O O . CYS A 1 271 ? 17.355 -0.865 -3.303 1.00 36.59 271 CYS A O 1
ATOM 1974 N N . PRO A 1 272 ? 16.376 0.925 -4.269 1.00 40.81 272 PRO A N 1
ATOM 1975 C CA . PRO A 1 272 ? 15.060 0.290 -4.449 1.00 40.81 272 PRO A CA 1
ATOM 1976 C C . PRO A 1 272 ? 15.130 -1.027 -5.242 1.00 40.81 272 PRO A C 1
ATOM 1978 O O . PRO A 1 272 ? 14.286 -1.910 -5.100 1.00 40.81 272 PRO A O 1
ATOM 1981 N N . CYS A 1 273 ? 16.179 -1.186 -6.055 1.00 37.97 273 CYS A N 1
ATOM 1982 C CA . CYS A 1 273 ? 16.466 -2.394 -6.811 1.00 37.97 273 CYS A CA 1
ATOM 1983 C C . CYS A 1 273 ? 16.646 -3.641 -5.934 1.00 37.97 273 CYS A C 1
ATOM 1985 O O . CYS A 1 273 ? 16.270 -4.725 -6.373 1.00 37.97 273 CYS A O 1
ATOM 1987 N N . GLY A 1 274 ? 17.165 -3.526 -4.705 1.00 39.91 274 GLY A N 1
ATOM 1988 C CA . GLY A 1 274 ? 17.343 -4.677 -3.813 1.00 39.91 274 GLY A CA 1
ATOM 1989 C C . GLY A 1 274 ? 16.025 -5.363 -3.451 1.00 39.91 274 GLY A C 1
ATOM 1990 O O . GLY A 1 274 ? 16.006 -6.572 -3.252 1.00 39.91 274 GLY A O 1
ATOM 1991 N N . GLU A 1 275 ? 14.923 -4.611 -3.430 1.00 50.88 275 GLU A N 1
ATOM 1992 C CA . GLU A 1 275 ? 13.600 -5.086 -3.017 1.00 50.88 275 GLU A CA 1
ATOM 1993 C C . GLU A 1 275 ? 12.875 -5.806 -4.164 1.00 50.88 275 GLU A C 1
ATOM 1995 O O . GLU A 1 275 ? 12.425 -6.939 -4.001 1.00 50.88 275 GLU A O 1
ATOM 2000 N N . ALA A 1 276 ? 12.831 -5.206 -5.360 1.00 45.28 276 ALA A N 1
ATOM 2001 C CA . ALA A 1 276 ? 12.181 -5.816 -6.524 1.00 45.28 276 ALA A CA 1
ATOM 2002 C C . ALA A 1 276 ? 12.997 -6.974 -7.129 1.00 45.28 276 ALA A C 1
ATOM 2004 O O . ALA A 1 276 ? 12.416 -7.926 -7.641 1.00 45.28 276 ALA A O 1
ATOM 2005 N N . THR A 1 277 ? 14.334 -6.933 -7.050 1.00 48.03 277 THR A N 1
ATOM 2006 C CA . THR A 1 277 ? 15.211 -7.961 -7.651 1.00 48.03 277 THR A CA 1
ATOM 2007 C C . THR A 1 277 ? 15.601 -9.088 -6.694 1.00 48.03 277 THR A C 1
ATOM 2009 O O . THR A 1 277 ? 16.199 -10.070 -7.139 1.00 48.03 277 THR A O 1
ATOM 2012 N N . ARG A 1 278 ? 15.238 -9.019 -5.400 1.00 53.81 278 ARG A N 1
ATOM 2013 C CA . ARG A 1 278 ? 15.532 -10.080 -4.413 1.00 53.81 278 ARG A CA 1
ATOM 2014 C C . ARG A 1 278 ? 15.084 -11.473 -4.881 1.00 53.81 278 ARG A C 1
ATOM 2016 O O . ARG A 1 278 ? 15.883 -12.408 -4.770 1.00 53.81 278 ARG A O 1
ATOM 2023 N N . PRO A 1 279 ? 13.882 -11.639 -5.475 1.00 48.66 279 PRO A N 1
ATOM 2024 C CA . PRO A 1 279 ? 13.457 -12.935 -5.995 1.00 48.66 279 PRO A CA 1
ATOM 2025 C C . PRO A 1 279 ? 14.288 -13.408 -7.196 1.00 48.66 279 PRO A C 1
ATOM 2027 O O . PRO A 1 279 ? 14.517 -14.611 -7.314 1.00 48.66 279 PRO A O 1
ATOM 2030 N N . VAL A 1 280 ? 14.772 -12.485 -8.043 1.00 49.41 280 VAL A N 1
ATOM 2031 C CA . VAL A 1 280 ? 15.647 -12.786 -9.194 1.00 49.41 280 VAL A CA 1
ATOM 2032 C C . VAL A 1 280 ? 17.012 -13.271 -8.709 1.00 49.41 280 VAL A C 1
ATOM 2034 O O . VAL A 1 280 ? 17.436 -14.358 -9.090 1.00 49.41 280 VAL A O 1
ATOM 2037 N N . ARG A 1 281 ? 17.656 -12.540 -7.784 1.00 45.28 281 ARG A N 1
ATOM 2038 C CA . ARG A 1 281 ? 18.950 -12.936 -7.192 1.00 45.28 281 ARG A CA 1
ATOM 2039 C C . ARG A 1 281 ? 18.872 -14.298 -6.510 1.00 45.28 281 ARG A C 1
ATOM 2041 O O . ARG A 1 281 ? 19.659 -15.184 -6.814 1.00 45.28 281 ARG A O 1
ATOM 2048 N N . SER A 1 282 ? 17.854 -14.501 -5.677 1.00 43.47 282 SER A N 1
ATOM 2049 C CA . SER A 1 282 ? 17.663 -15.758 -4.951 1.00 43.47 282 SER A CA 1
ATOM 2050 C C . SER A 1 282 ? 17.360 -16.946 -5.885 1.00 43.47 282 SER A C 1
ATOM 2052 O O . SER A 1 282 ? 17.733 -18.081 -5.596 1.00 43.47 282 SER A O 1
ATOM 2054 N N . ALA A 1 283 ? 16.684 -16.717 -7.019 1.00 41.94 283 ALA A N 1
ATOM 2055 C CA . ALA A 1 283 ? 16.460 -17.746 -8.037 1.00 41.94 283 ALA A CA 1
ATOM 2056 C C . ALA A 1 283 ? 17.724 -18.045 -8.865 1.00 41.94 283 ALA A C 1
ATOM 2058 O O . ALA A 1 283 ? 17.981 -19.209 -9.167 1.00 41.94 283 ALA A O 1
ATOM 2059 N N . ALA A 1 284 ? 18.520 -17.024 -9.196 1.00 39.66 284 ALA A N 1
ATOM 2060 C CA . ALA A 1 284 ? 19.805 -17.180 -9.873 1.00 39.66 284 ALA A CA 1
ATOM 2061 C C . ALA A 1 284 ? 20.829 -17.923 -8.994 1.00 39.66 284 ALA A C 1
ATOM 2063 O O . ALA A 1 284 ? 21.521 -18.812 -9.482 1.00 39.66 284 ALA A O 1
ATOM 2064 N N . GLU A 1 285 ? 20.871 -17.629 -7.693 1.00 41.53 285 GLU A N 1
ATOM 2065 C CA . GLU A 1 285 ? 21.707 -18.325 -6.705 1.00 41.53 285 GLU A CA 1
ATOM 2066 C C . GLU A 1 285 ? 21.315 -19.801 -6.563 1.00 41.53 285 GLU A C 1
ATOM 2068 O O . GLU A 1 285 ? 22.184 -20.662 -6.578 1.00 41.53 285 GLU A O 1
ATOM 2073 N N . ARG A 1 286 ? 20.015 -20.129 -6.539 1.00 43.53 286 ARG A N 1
ATOM 2074 C CA . ARG A 1 286 ? 19.553 -21.532 -6.523 1.00 43.53 286 ARG A CA 1
ATOM 2075 C C . ARG A 1 286 ? 19.850 -22.303 -7.813 1.00 43.53 286 ARG A C 1
ATOM 2077 O O . ARG A 1 286 ? 19.932 -23.525 -7.772 1.00 43.53 286 ARG A O 1
ATOM 2084 N N . ARG A 1 287 ? 19.998 -21.619 -8.955 1.00 42.94 287 ARG A N 1
ATOM 2085 C CA . ARG A 1 287 ? 20.428 -22.234 -10.228 1.00 42.94 287 ARG A CA 1
ATOM 2086 C C . ARG A 1 287 ? 21.939 -22.455 -10.286 1.00 42.94 287 ARG A C 1
ATOM 2088 O O . ARG A 1 287 ? 22.391 -23.347 -10.997 1.00 42.94 287 ARG A O 1
ATOM 2095 N N . ARG A 1 288 ? 22.713 -21.667 -9.538 1.00 40.00 288 ARG A N 1
ATOM 2096 C CA . ARG A 1 288 ? 24.152 -21.860 -9.350 1.00 40.00 288 ARG A CA 1
ATOM 2097 C C . ARG A 1 288 ? 24.371 -22.842 -8.196 1.00 40.00 288 ARG A C 1
ATOM 2099 O O . ARG A 1 288 ? 24.695 -22.445 -7.083 1.00 40.00 288 ARG A O 1
ATOM 2106 N N . GLY A 1 289 ? 24.167 -24.132 -8.461 1.00 35.22 289 GLY A N 1
ATOM 2107 C CA . GLY A 1 289 ? 24.677 -25.184 -7.575 1.00 35.22 289 GLY A CA 1
ATOM 2108 C C . GLY A 1 289 ? 26.197 -25.042 -7.369 1.00 35.22 289 GLY A C 1
ATOM 2109 O O . GLY A 1 289 ? 26.857 -24.368 -8.169 1.00 35.22 289 GLY A O 1
ATOM 2110 N N . PRO A 1 290 ? 26.770 -25.634 -6.305 1.00 33.66 290 PRO A N 1
ATOM 2111 C CA . PRO A 1 290 ? 28.211 -25.581 -6.091 1.00 33.66 290 PRO A CA 1
ATOM 2112 C C . PRO A 1 290 ? 28.936 -26.200 -7.298 1.00 33.66 290 PRO A C 1
ATOM 2114 O O . PRO A 1 290 ? 28.402 -27.128 -7.916 1.00 33.66 290 PRO A O 1
ATOM 2117 N N . PRO A 1 291 ? 30.132 -25.703 -7.661 1.00 33.78 291 PRO A N 1
ATOM 2118 C CA . PRO A 1 291 ? 30.903 -26.297 -8.743 1.00 33.78 291 PRO A CA 1
ATOM 2119 C C . PRO A 1 291 ? 31.169 -27.780 -8.431 1.00 33.78 291 PRO A C 1
ATOM 2121 O O . PRO A 1 291 ? 31.413 -28.123 -7.267 1.00 33.78 291 PRO A O 1
ATOM 2124 N N . PRO A 1 292 ? 31.126 -28.672 -9.435 1.00 29.09 292 PRO A N 1
ATOM 2125 C CA . PRO A 1 292 ? 31.454 -30.074 -9.225 1.00 29.09 292 PRO A CA 1
ATOM 2126 C C . PRO A 1 292 ? 32.906 -30.169 -8.735 1.00 29.09 292 PRO A C 1
ATOM 2128 O O . PRO A 1 292 ? 33.826 -29.768 -9.442 1.00 29.09 292 PRO A O 1
ATOM 2131 N N . GLY A 1 293 ? 33.102 -30.649 -7.501 1.00 35.97 293 GLY A N 1
ATOM 2132 C CA . GLY A 1 293 ? 34.431 -30.899 -6.924 1.00 35.97 293 GLY A CA 1
ATOM 2133 C C . GLY A 1 293 ? 34.705 -30.321 -5.530 1.00 35.97 293 GLY A C 1
ATOM 2134 O O . GLY A 1 293 ? 35.739 -30.640 -4.952 1.00 35.97 293 GLY A O 1
ATOM 2135 N N . ALA A 1 294 ? 33.812 -29.523 -4.938 1.00 34.97 294 ALA A N 1
ATOM 2136 C CA . ALA A 1 294 ? 34.020 -29.028 -3.573 1.00 34.97 294 ALA A CA 1
ATOM 2137 C C . ALA A 1 294 ? 33.595 -30.075 -2.520 1.00 34.97 294 ALA A C 1
ATOM 2139 O O . ALA A 1 294 ? 32.447 -30.099 -2.077 1.00 34.97 294 ALA A O 1
ATOM 2140 N N . GLN A 1 295 ? 34.519 -30.951 -2.111 1.00 31.31 295 GLN A N 1
ATOM 2141 C CA . GLN A 1 295 ? 34.342 -31.766 -0.903 1.00 31.31 295 GLN A CA 1
ATOM 2142 C C . GLN A 1 295 ? 34.369 -30.865 0.349 1.00 31.31 295 GLN A C 1
ATOM 2144 O O . GLN A 1 295 ? 35.240 -29.998 0.456 1.00 31.31 295 GLN A O 1
ATOM 2149 N N . PRO A 1 296 ? 33.463 -31.053 1.326 1.00 33.59 296 PRO A N 1
ATOM 2150 C CA . PRO A 1 296 ? 33.528 -30.320 2.582 1.00 33.59 296 PRO A CA 1
ATOM 2151 C C . PRO A 1 296 ? 34.720 -30.813 3.411 1.00 33.59 296 PRO A C 1
ATOM 2153 O O . PRO A 1 296 ? 34.813 -31.994 3.750 1.00 33.59 296 PRO A O 1
ATOM 2156 N N . ALA A 1 297 ? 35.632 -29.899 3.750 1.00 30.84 297 ALA A N 1
ATOM 2157 C CA . ALA A 1 297 ? 36.743 -30.175 4.651 1.00 30.84 297 ALA A CA 1
ATOM 2158 C C . ALA A 1 297 ? 36.212 -30.690 6.000 1.00 30.84 297 ALA A C 1
ATOM 2160 O O . ALA A 1 297 ? 35.414 -30.027 6.672 1.00 30.84 297 ALA A O 1
ATOM 2161 N N . ARG A 1 298 ? 36.653 -31.893 6.386 1.00 27.61 298 ARG A N 1
ATOM 2162 C CA . ARG A 1 298 ? 36.386 -32.493 7.696 1.00 27.61 298 ARG A CA 1
ATOM 2163 C C . ARG A 1 298 ? 36.919 -31.557 8.784 1.00 27.61 298 ARG A C 1
ATOM 2165 O O . ARG A 1 298 ? 38.110 -31.278 8.834 1.00 27.61 298 ARG A O 1
ATOM 2172 N N . ARG A 1 299 ? 36.038 -31.077 9.665 1.00 29.83 299 ARG A N 1
ATOM 2173 C CA . ARG A 1 299 ? 36.440 -30.420 10.915 1.00 29.83 299 ARG A CA 1
ATOM 2174 C C . ARG A 1 299 ? 36.888 -31.492 11.904 1.00 29.83 299 ARG A C 1
ATOM 2176 O O . ARG A 1 299 ? 36.044 -32.144 12.518 1.00 29.83 299 ARG A O 1
ATOM 2183 N N . GLU A 1 300 ? 38.194 -31.661 12.064 1.00 29.81 300 GLU A N 1
ATOM 2184 C CA . GLU A 1 300 ? 38.750 -32.326 13.242 1.00 29.81 300 GLU A CA 1
ATOM 2185 C C . GLU A 1 300 ? 38.463 -31.478 14.488 1.00 29.81 300 GLU A C 1
ATOM 2187 O O . GLU A 1 300 ? 38.658 -30.261 14.509 1.00 29.81 300 GLU A O 1
ATOM 2192 N N . ARG A 1 301 ? 37.926 -32.131 15.523 1.00 29.41 301 ARG A N 1
ATOM 2193 C CA . ARG A 1 301 ? 37.743 -31.558 16.857 1.00 29.41 301 ARG A CA 1
ATOM 2194 C C . ARG A 1 301 ? 39.065 -31.686 17.612 1.00 29.41 301 ARG A C 1
ATOM 2196 O O . ARG A 1 301 ? 39.568 -32.795 17.742 1.00 29.41 301 ARG A O 1
ATOM 2203 N N . LEU A 1 302 ? 39.558 -30.587 18.176 1.00 29.08 302 LEU A N 1
ATOM 2204 C CA . LEU A 1 302 ? 40.571 -30.604 19.236 1.00 29.08 302 LEU A CA 1
ATOM 2205 C C . LEU A 1 302 ? 39.944 -30.122 20.563 1.00 29.08 302 LEU A C 1
ATOM 2207 O O . LEU A 1 302 ? 39.021 -29.301 20.526 1.00 29.08 302 LEU A O 1
ATOM 2211 N N . PRO A 1 303 ? 40.368 -30.677 21.715 1.00 29.06 303 PRO A N 1
ATOM 2212 C CA . PRO A 1 303 ? 39.630 -30.616 22.976 1.00 29.06 303 PRO A CA 1
ATOM 2213 C C . PRO A 1 303 ? 39.876 -29.339 23.796 1.00 29.06 303 PRO A C 1
ATOM 2215 O O . PRO A 1 303 ? 40.796 -28.564 23.549 1.00 29.06 303 PRO A O 1
ATOM 2218 N N . ALA A 1 304 ? 39.001 -29.146 24.784 1.00 29.73 304 ALA A N 1
ATOM 2219 C CA . ALA A 1 304 ? 38.908 -28.000 25.680 1.00 29.73 304 ALA A CA 1
ATOM 2220 C C . ALA A 1 304 ? 40.031 -27.925 26.732 1.00 29.73 304 ALA A C 1
ATOM 2222 O O . ALA A 1 304 ? 40.431 -28.945 27.287 1.00 29.73 304 ALA A O 1
ATOM 2223 N N . GLY A 1 305 ? 40.433 -26.702 27.101 1.00 26.19 305 GLY A N 1
ATOM 2224 C CA . GLY A 1 305 ? 41.194 -26.450 28.326 1.00 26.19 305 GLY A CA 1
ATOM 2225 C C . GLY A 1 305 ? 41.772 -25.035 28.445 1.00 26.19 305 GLY A C 1
ATOM 2226 O O . GLY A 1 305 ? 42.572 -24.633 27.614 1.00 26.19 305 GLY A O 1
ATOM 2227 N N . LEU A 1 306 ? 41.409 -24.361 29.546 1.00 27.67 306 LEU A N 1
ATOM 2228 C CA . LEU A 1 306 ? 42.105 -23.254 30.236 1.00 27.67 306 LEU A CA 1
ATOM 2229 C C . LEU A 1 306 ? 41.883 -21.794 29.762 1.00 27.67 306 LEU A C 1
ATOM 2231 O O . LEU A 1 306 ? 42.405 -21.330 28.754 1.00 27.67 306 LEU A O 1
ATOM 2235 N N . ARG A 1 307 ? 41.163 -21.034 30.610 1.00 29.97 307 ARG A N 1
ATOM 2236 C CA . ARG A 1 307 ? 41.302 -19.571 30.803 1.00 29.97 307 ARG A CA 1
ATOM 2237 C C . ARG A 1 307 ? 42.424 -19.308 31.826 1.00 29.97 307 ARG A C 1
ATOM 2239 O O . ARG A 1 307 ? 42.572 -20.125 32.733 1.00 29.97 307 ARG A O 1
ATOM 2246 N N . PRO A 1 308 ? 43.179 -18.196 31.725 1.00 37.72 308 PRO A N 1
ATOM 2247 C CA . PRO A 1 308 ? 42.874 -16.940 32.454 1.00 37.72 308 PRO A CA 1
ATOM 2248 C C . PRO A 1 308 ? 43.085 -15.693 31.547 1.00 37.72 308 PRO A C 1
ATOM 2250 O O . PRO A 1 308 ? 43.712 -15.792 30.505 1.00 37.72 308 PRO A O 1
ATOM 2253 N N . GLY A 1 309 ? 42.473 -14.516 31.731 1.00 25.95 309 GLY A N 1
ATOM 2254 C CA . GLY A 1 309 ? 42.560 -13.599 32.874 1.00 25.95 309 GLY A CA 1
ATOM 2255 C C . GLY A 1 309 ? 43.696 -12.578 32.655 1.00 25.95 309 GLY A C 1
ATOM 2256 O O . GLY A 1 309 ? 44.853 -12.958 32.759 1.00 25.95 309 GLY A O 1
ATOM 2257 N N . GLY A 1 310 ? 43.396 -11.298 32.368 1.00 26.50 310 GLY A N 1
ATOM 2258 C CA . GLY A 1 310 ? 44.408 -10.220 32.378 1.00 26.50 310 GLY A CA 1
ATOM 2259 C C . GLY A 1 310 ? 44.153 -9.043 31.424 1.00 26.50 310 GLY A C 1
ATOM 2260 O O . GLY A 1 310 ? 43.814 -9.236 30.265 1.00 26.50 310 GLY A O 1
ATOM 2261 N N . ARG A 1 311 ? 44.288 -7.817 31.943 1.00 27.00 311 ARG A N 1
ATOM 2262 C CA . ARG A 1 311 ? 44.018 -6.512 31.307 1.00 27.00 311 ARG A CA 1
ATOM 2263 C C . ARG A 1 311 ? 45.127 -6.064 30.317 1.00 27.00 311 ARG A C 1
ATOM 2265 O O . ARG A 1 311 ? 46.260 -6.497 30.445 1.00 27.00 311 ARG A O 1
ATOM 2272 N N . GLN A 1 312 ? 44.712 -5.177 29.392 1.00 30.16 312 GLN A N 1
ATOM 2273 C CA . GLN A 1 312 ? 45.372 -4.249 28.419 1.00 30.16 312 GLN A CA 1
ATOM 2274 C C . GLN A 1 312 ? 46.849 -3.803 28.666 1.00 30.16 312 GLN A C 1
ATOM 2276 O O . GLN A 1 312 ? 47.279 -3.965 29.803 1.00 30.16 312 GLN A O 1
ATOM 2281 N N . PRO A 1 313 ? 47.604 -3.129 27.732 1.00 39.66 313 PRO A N 1
ATOM 2282 C CA . PRO A 1 313 ? 47.189 -2.294 26.571 1.00 39.66 313 PRO A CA 1
ATOM 2283 C C . PRO A 1 313 ? 48.067 -2.324 25.273 1.00 39.66 313 PRO A C 1
ATOM 2285 O O . PRO A 1 313 ? 49.075 -3.011 25.165 1.00 39.66 313 PRO A O 1
ATOM 2288 N N . ASN A 1 314 ? 47.624 -1.525 24.284 1.00 33.59 314 ASN A N 1
ATOM 2289 C CA . ASN A 1 314 ? 48.215 -1.120 22.990 1.00 33.59 314 ASN A CA 1
ATOM 2290 C C . ASN A 1 314 ? 49.750 -1.141 22.831 1.00 33.59 314 ASN A C 1
ATOM 2292 O O . ASN A 1 314 ? 50.429 -0.400 23.534 1.00 33.59 314 ASN A O 1
ATOM 2296 N N . VAL A 1 315 ? 50.246 -1.740 21.732 1.00 28.75 315 VAL A N 1
ATOM 2297 C CA . VAL A 1 315 ? 51.452 -1.277 21.007 1.00 28.75 315 VAL A CA 1
ATOM 2298 C C . VAL A 1 315 ? 51.312 -1.547 19.497 1.00 28.75 315 VAL A C 1
ATOM 2300 O O . VAL A 1 315 ? 51.031 -2.661 19.064 1.00 28.75 315 VAL A O 1
ATOM 2303 N N . ARG A 1 316 ? 51.529 -0.498 18.692 1.00 29.58 316 ARG A N 1
ATOM 2304 C CA . ARG A 1 316 ? 51.723 -0.540 17.232 1.00 29.58 316 ARG A CA 1
ATOM 2305 C C . ARG A 1 316 ? 52.933 -1.407 16.865 1.00 29.58 316 ARG A C 1
ATOM 2307 O O . ARG A 1 316 ? 54.010 -1.167 17.401 1.00 29.58 316 ARG A O 1
ATOM 2314 N N . ARG A 1 317 ? 52.835 -2.243 15.826 1.00 28.41 317 ARG A N 1
ATOM 2315 C CA . ARG A 1 317 ? 53.994 -2.496 14.952 1.00 28.41 317 ARG A CA 1
ATOM 2316 C C . ARG A 1 317 ? 53.598 -2.939 13.546 1.00 28.41 317 ARG A C 1
ATOM 2318 O O . ARG A 1 317 ? 52.991 -3.979 13.334 1.00 28.41 317 ARG A O 1
ATOM 2325 N N . THR A 1 318 ? 53.979 -2.084 12.612 1.00 27.66 318 THR A N 1
ATOM 2326 C CA . THR A 1 318 ? 54.095 -2.275 11.170 1.00 27.66 318 THR A CA 1
ATOM 2327 C C . THR A 1 318 ? 55.360 -3.085 10.855 1.00 27.66 318 THR A C 1
ATOM 2329 O O . THR A 1 318 ? 56.404 -2.814 11.445 1.00 27.66 318 THR A O 1
ATOM 2332 N N . ALA A 1 319 ? 55.284 -3.998 9.886 1.00 26.03 319 ALA A N 1
ATOM 2333 C CA . ALA A 1 319 ? 56.373 -4.462 9.009 1.00 26.03 319 ALA A CA 1
ATOM 2334 C C . ALA A 1 319 ? 55.675 -5.064 7.762 1.00 26.03 319 ALA A C 1
ATOM 2336 O O . ALA A 1 319 ? 54.781 -5.887 7.935 1.00 26.03 319 ALA A O 1
ATOM 2337 N N . LEU A 1 320 ? 55.788 -4.526 6.532 1.00 24.83 320 LEU A N 1
ATOM 2338 C CA . LEU A 1 320 ? 56.940 -4.549 5.595 1.00 24.83 320 LEU A CA 1
ATOM 2339 C C . LEU A 1 320 ? 57.578 -5.947 5.507 1.00 24.83 320 LEU A C 1
ATOM 2341 O O . LEU A 1 320 ? 57.853 -6.541 6.536 1.00 24.83 320 LEU A O 1
ATOM 2345 N N . ALA A 1 321 ? 57.929 -6.525 4.362 1.00 25.72 321 ALA A N 1
ATOM 2346 C CA . ALA A 1 321 ? 57.872 -6.181 2.941 1.00 25.72 321 ALA A CA 1
ATOM 234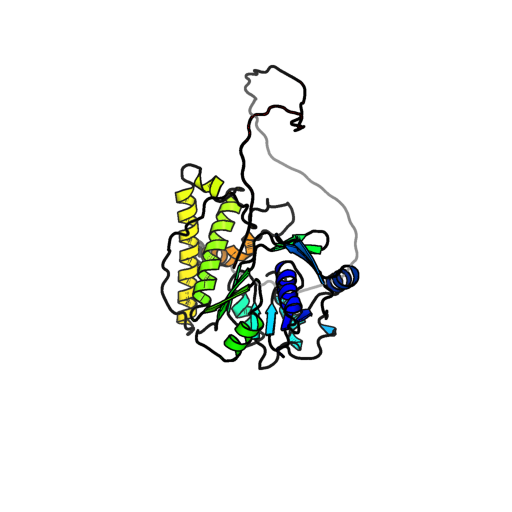7 C C . ALA A 1 321 ? 58.257 -7.467 2.175 1.00 25.72 321 ALA A C 1
ATOM 2349 O O . ALA A 1 321 ? 58.853 -8.366 2.759 1.00 25.72 321 ALA A O 1
ATOM 2350 N N . ALA A 1 322 ? 57.875 -7.613 0.908 1.00 24.58 322 ALA A N 1
ATOM 2351 C CA . ALA A 1 322 ? 58.769 -7.628 -0.271 1.00 24.58 322 ALA A CA 1
ATOM 2352 C C . ALA A 1 322 ? 58.394 -8.896 -1.069 1.00 24.58 322 ALA A C 1
ATOM 2354 O O . ALA A 1 322 ? 57.985 -9.880 -0.467 1.00 24.58 322 ALA A O 1
ATOM 2355 N N . ALA A 1 323 ? 58.396 -8.965 -2.395 1.00 25.47 323 ALA A N 1
ATOM 2356 C CA . ALA A 1 323 ? 59.231 -8.366 -3.434 1.00 25.47 323 ALA A CA 1
ATOM 2357 C C . ALA A 1 323 ? 58.421 -8.436 -4.762 1.00 25.47 323 ALA A C 1
ATOM 2359 O O . ALA A 1 323 ? 57.450 -9.185 -4.825 1.00 25.47 323 ALA A O 1
ATOM 2360 N N . SER A 1 324 ? 58.678 -7.781 -5.894 1.00 25.41 324 SER A N 1
ATOM 2361 C CA . SER A 1 324 ? 59.669 -6.829 -6.432 1.00 25.41 324 SER A CA 1
ATOM 2362 C C . SER A 1 324 ? 59.206 -6.618 -7.893 1.00 25.41 324 SER A C 1
ATOM 2364 O O . SER A 1 324 ? 58.968 -7.598 -8.591 1.00 25.41 324 SER A O 1
ATOM 2366 N N . SER A 1 325 ? 58.777 -5.425 -8.313 1.00 27.22 325 SER A N 1
ATOM 2367 C CA . SER A 1 325 ? 59.546 -4.411 -9.065 1.00 27.22 325 SER A CA 1
ATOM 2368 C C . SER A 1 325 ? 60.204 -4.867 -10.383 1.00 27.22 325 SER A C 1
ATOM 2370 O O . SER A 1 325 ? 61.159 -5.636 -10.369 1.00 27.22 325 SER A O 1
ATOM 2372 N N . GLY A 1 326 ? 59.777 -4.260 -11.500 1.00 26.33 326 GLY A N 1
ATOM 2373 C CA . GLY A 1 326 ? 60.519 -4.183 -12.768 1.00 26.33 326 GLY A CA 1
ATOM 2374 C C . GLY A 1 326 ? 59.769 -3.354 -13.837 1.00 26.33 326 GLY A C 1
ATOM 2375 O O . GLY A 1 326 ? 58.562 -3.530 -13.959 1.00 26.33 326 GLY A O 1
ATOM 2376 N N . PRO A 1 327 ? 60.411 -2.424 -14.579 1.00 33.50 327 PRO A N 1
ATOM 2377 C CA . PRO A 1 327 ? 59.788 -1.172 -15.039 1.00 33.50 327 PRO A CA 1
ATOM 2378 C C . PRO A 1 327 ? 59.381 -1.174 -16.523 1.00 33.50 327 PRO A C 1
ATOM 2380 O O . PRO A 1 327 ? 60.043 -1.817 -17.336 1.00 33.50 327 PRO A O 1
ATOM 2383 N N . ARG A 1 328 ? 58.387 -0.360 -16.927 1.00 31.36 328 ARG A N 1
ATOM 2384 C CA . ARG A 1 328 ? 58.252 0.092 -18.331 1.00 31.36 328 ARG A CA 1
ATOM 2385 C C . ARG A 1 328 ? 57.844 1.568 -18.449 1.00 31.36 328 ARG A C 1
ATOM 2387 O O . ARG A 1 328 ? 56.991 2.062 -17.724 1.00 31.36 328 ARG A O 1
ATOM 2394 N N . ARG A 1 329 ? 58.565 2.229 -19.360 1.00 30.58 329 ARG A N 1
ATOM 2395 C CA . ARG A 1 329 ? 58.667 3.660 -19.699 1.00 30.58 329 ARG A CA 1
ATOM 2396 C C . ARG A 1 329 ? 57.397 4.274 -20.329 1.00 30.58 329 ARG A C 1
ATOM 2398 O O . ARG A 1 329 ? 56.578 3.525 -20.857 1.00 30.58 329 ARG A O 1
ATOM 2405 N N . PRO A 1 330 ? 57.286 5.621 -20.366 1.00 31.48 330 PRO A N 1
ATOM 2406 C CA . PRO A 1 330 ? 56.226 6.346 -21.069 1.00 31.48 330 PRO A CA 1
ATOM 2407 C C . PRO A 1 330 ? 56.543 6.517 -22.567 1.00 31.48 330 PRO A C 1
ATOM 2409 O O . PRO A 1 330 ? 57.709 6.602 -22.953 1.00 31.48 330 PRO A O 1
ATOM 2412 N N . VAL A 1 331 ? 55.506 6.617 -23.404 1.00 32.84 331 VAL A N 1
ATOM 2413 C CA . VAL A 1 331 ? 55.601 6.969 -24.836 1.00 32.84 331 VAL A CA 1
ATOM 2414 C C . VAL A 1 331 ? 54.781 8.252 -25.091 1.00 32.84 331 VAL A C 1
ATOM 2416 O O . VAL A 1 331 ? 53.710 8.379 -24.495 1.00 32.84 331 VAL A O 1
ATOM 2419 N N . PRO A 1 332 ? 55.257 9.214 -25.915 1.00 34.53 332 PRO A N 1
ATOM 2420 C CA . PRO A 1 332 ? 54.682 10.559 -26.028 1.00 34.53 332 PRO A CA 1
ATOM 2421 C C . PRO A 1 332 ? 53.812 10.798 -27.283 1.00 34.53 332 PRO A C 1
ATOM 2423 O O . PRO A 1 332 ? 53.947 10.106 -28.288 1.00 34.53 332 PRO A O 1
ATOM 2426 N N . GLY A 1 333 ? 53.026 11.887 -27.242 1.00 27.39 333 GLY A N 1
ATOM 2427 C CA . GLY A 1 333 ? 52.447 12.610 -28.395 1.00 27.39 333 GLY A CA 1
ATOM 2428 C C . GLY A 1 333 ? 50.910 12.663 -28.386 1.00 27.39 333 GLY A C 1
ATOM 2429 O O . GLY A 1 333 ? 50.274 11.650 -28.151 1.00 27.39 333 GLY A O 1
ATOM 2430 N N . ARG A 1 334 ? 50.208 13.773 -28.646 1.00 26.67 334 ARG A N 1
ATOM 2431 C CA . ARG A 1 334 ? 50.560 15.168 -28.962 1.00 26.67 334 ARG A CA 1
ATOM 2432 C C . ARG A 1 334 ? 49.279 16.008 -28.756 1.00 26.67 334 ARG A C 1
ATOM 2434 O O . ARG A 1 334 ? 48.183 15.534 -29.034 1.00 26.67 334 ARG A O 1
ATOM 2441 N N . PHE A 1 335 ? 49.444 17.232 -28.266 1.00 27.12 335 PHE A N 1
ATOM 2442 C CA . PHE A 1 335 ? 48.416 18.259 -28.060 1.00 27.12 335 PHE A CA 1
ATOM 2443 C C . PHE A 1 335 ? 47.818 18.795 -29.369 1.00 27.12 335 PHE A C 1
ATOM 2445 O O . PHE A 1 335 ? 48.567 18.986 -30.322 1.00 27.12 335 PHE A O 1
ATOM 2452 N N . LEU A 1 336 ? 46.538 19.193 -29.328 1.00 27.56 336 LEU A N 1
ATOM 2453 C CA . LEU A 1 336 ? 46.018 20.406 -29.977 1.00 27.56 336 LEU A CA 1
ATOM 2454 C C . LEU A 1 336 ? 44.890 21.014 -29.109 1.00 27.56 336 LEU A C 1
ATOM 2456 O O . LEU A 1 336 ? 43.811 20.443 -28.984 1.00 27.56 336 LEU A O 1
ATOM 2460 N N . THR A 1 337 ? 45.161 22.180 -28.523 1.00 30.58 337 THR A N 1
ATOM 2461 C CA . THR A 1 337 ? 44.196 23.245 -28.174 1.00 30.58 337 THR A CA 1
ATOM 2462 C C . THR A 1 337 ? 44.617 24.497 -28.961 1.00 30.58 337 THR A C 1
ATOM 2464 O O . THR A 1 337 ? 45.774 24.568 -29.388 1.00 30.58 337 THR A O 1
ATOM 2467 N N . PRO A 1 338 ? 43.696 25.425 -29.280 1.00 35.09 338 PRO A N 1
ATOM 2468 C CA . PRO A 1 338 ? 43.342 26.559 -28.398 1.00 35.09 338 PRO A CA 1
ATOM 2469 C C . PRO A 1 338 ? 41.805 26.779 -28.382 1.00 35.09 338 PRO A C 1
ATOM 2471 O O . PRO A 1 338 ? 41.110 26.269 -29.248 1.00 35.09 338 PRO A O 1
ATOM 2474 N N . GLY A 1 339 ? 41.121 27.465 -27.468 1.00 26.41 339 GLY A N 1
ATOM 2475 C CA . GLY A 1 339 ? 41.427 28.515 -26.499 1.00 26.41 339 GLY A CA 1
ATOM 2476 C C . GLY A 1 339 ? 40.131 29.338 -26.342 1.00 26.41 339 GLY A C 1
ATOM 2477 O O . GLY A 1 339 ? 39.575 29.762 -27.347 1.00 26.41 339 GLY A O 1
ATOM 2478 N N . GLU A 1 340 ? 39.599 29.413 -25.114 1.00 28.31 340 GLU A N 1
ATOM 2479 C CA . GLU A 1 340 ? 39.118 30.626 -24.408 1.00 28.31 340 GLU A CA 1
ATOM 2480 C C . GLU A 1 340 ? 38.438 31.756 -25.231 1.00 28.31 340 GLU A C 1
ATOM 2482 O O . GLU A 1 340 ? 38.952 32.203 -26.240 1.00 28.31 340 GLU A O 1
ATOM 2487 N N . HIS A 1 341 ? 37.343 32.424 -24.849 1.00 28.50 341 HIS A N 1
ATOM 2488 C CA . HIS A 1 341 ? 36.635 32.598 -23.584 1.00 28.50 341 HIS A CA 1
ATOM 2489 C C . HIS A 1 341 ? 35.399 33.515 -23.850 1.00 28.50 341 HIS A C 1
ATOM 2491 O O . HIS A 1 341 ? 35.401 34.295 -24.797 1.00 28.50 341 HIS A O 1
ATOM 2497 N N . LEU A 1 342 ? 34.437 33.514 -22.910 1.00 26.11 342 LEU A N 1
ATOM 2498 C CA . LEU A 1 342 ? 33.596 34.649 -22.446 1.00 26.11 342 LEU A CA 1
ATOM 2499 C C . LEU A 1 342 ? 32.168 34.920 -23.006 1.00 26.11 342 LEU A C 1
ATOM 2501 O O . LEU A 1 342 ? 31.964 35.355 -24.131 1.00 26.11 342 LEU A O 1
ATOM 2505 N N . ARG A 1 343 ? 31.238 34.889 -22.025 1.00 26.44 343 ARG A N 1
ATOM 2506 C CA . ARG A 1 343 ? 30.039 35.740 -21.783 1.00 26.44 343 ARG A CA 1
ATOM 2507 C C . ARG A 1 343 ? 28.759 35.420 -22.574 1.00 26.44 343 ARG A C 1
ATOM 2509 O O . ARG A 1 343 ? 28.633 35.689 -23.754 1.00 26.44 343 ARG A O 1
ATOM 2516 N N . SER A 1 344 ? 27.779 34.763 -21.946 1.00 26.95 344 SER A N 1
ATOM 2517 C CA . SER A 1 344 ? 26.702 35.343 -21.109 1.00 26.95 344 SER A CA 1
ATOM 2518 C C . SER A 1 344 ? 25.722 36.262 -21.857 1.00 26.95 344 SER A C 1
ATOM 2520 O O . SER A 1 344 ? 26.059 37.410 -22.134 1.00 26.95 344 SER A O 1
ATOM 2522 N N . ARG A 1 345 ? 24.494 35.769 -22.079 1.00 29.97 345 ARG A N 1
ATOM 2523 C CA . ARG A 1 345 ? 23.181 36.461 -22.168 1.00 29.97 345 ARG A CA 1
ATOM 2524 C C . ARG A 1 345 ? 22.159 35.332 -22.412 1.00 29.97 345 ARG A C 1
ATOM 2526 O O . ARG A 1 345 ? 22.323 34.568 -23.346 1.00 29.97 345 ARG A O 1
ATOM 2533 N N . GLY A 1 346 ? 21.200 35.029 -21.543 1.00 26.77 346 GLY A N 1
ATOM 2534 C CA . GLY A 1 346 ? 20.253 35.942 -20.914 1.00 26.77 346 GLY A CA 1
ATOM 2535 C C . GLY A 1 346 ? 18.970 35.954 -21.747 1.00 26.77 346 GLY A C 1
ATOM 2536 O O . GLY A 1 346 ? 18.704 36.934 -22.431 1.00 26.77 346 GLY A O 1
ATOM 2537 N N . CYS A 1 347 ? 18.204 34.856 -21.736 1.00 24.81 347 CYS A N 1
ATOM 2538 C CA . CYS A 1 347 ? 16.893 34.792 -22.384 1.00 24.81 347 CYS A CA 1
ATOM 2539 C C . CYS A 1 347 ? 15.850 35.376 -21.422 1.00 24.81 347 CYS A C 1
ATOM 2541 O O . CYS A 1 347 ? 15.238 34.663 -20.631 1.00 24.81 347 CYS A O 1
ATOM 2543 N N . GLY A 1 348 ? 15.727 36.703 -21.438 1.00 26.95 348 GLY A N 1
ATOM 2544 C CA . GLY A 1 348 ? 14.675 37.450 -20.760 1.00 26.95 348 GLY A CA 1
ATOM 2545 C C . GLY A 1 348 ? 13.629 37.893 -21.774 1.00 26.95 348 GLY A C 1
ATOM 2546 O O . GLY A 1 348 ? 13.881 38.778 -22.585 1.00 26.95 348 GLY A O 1
ATOM 2547 N N . SER A 1 349 ? 12.452 37.279 -21.718 1.00 30.97 349 SER A N 1
ATOM 2548 C CA . SER A 1 349 ? 11.245 37.739 -22.395 1.00 30.97 349 SER A CA 1
ATOM 2549 C C . SER A 1 349 ? 10.747 39.039 -21.755 1.00 30.97 349 SER A C 1
ATOM 2551 O O . SER A 1 349 ? 10.374 39.044 -20.580 1.00 30.97 349 SER A O 1
ATOM 2553 N N . ARG A 1 350 ? 10.673 40.126 -22.528 1.00 28.20 350 ARG A N 1
ATOM 2554 C CA . ARG A 1 350 ? 9.785 41.256 -22.236 1.00 28.20 350 ARG A CA 1
ATOM 2555 C C . ARG A 1 350 ? 9.014 41.660 -23.484 1.00 28.20 350 ARG A C 1
ATOM 2557 O O . ARG A 1 350 ? 9.571 41.818 -24.563 1.00 28.20 350 ARG A O 1
ATOM 2564 N N . ALA A 1 351 ? 7.715 41.788 -23.256 1.00 31.62 351 ALA A N 1
ATOM 2565 C CA . ALA A 1 351 ? 6.695 42.314 -24.136 1.00 31.62 351 ALA A CA 1
ATOM 2566 C C . ALA A 1 351 ? 6.906 43.802 -24.458 1.00 31.62 351 ALA A C 1
ATOM 2568 O O . ALA A 1 351 ? 7.508 44.532 -23.668 1.00 31.62 351 ALA A O 1
ATOM 2569 N N . GLY A 1 352 ? 6.294 44.258 -25.554 1.00 27.92 352 GLY A N 1
ATOM 2570 C CA . GLY A 1 352 ? 6.017 45.676 -25.771 1.00 27.92 352 GLY A CA 1
ATOM 2571 C C . GLY A 1 352 ? 5.538 46.019 -27.183 1.00 27.92 352 GLY A C 1
ATOM 2572 O O . GLY A 1 352 ? 6.368 46.089 -28.074 1.00 27.92 352 GLY A O 1
ATOM 2573 N N . ALA A 1 353 ? 4.228 46.306 -27.292 1.00 30.72 353 ALA A N 1
ATOM 2574 C CA . ALA A 1 353 ? 3.537 47.223 -28.226 1.00 30.72 353 ALA A CA 1
ATOM 2575 C C . ALA A 1 353 ? 3.683 46.991 -29.752 1.00 30.72 353 ALA A C 1
ATOM 2577 O O . ALA A 1 353 ? 4.742 46.666 -30.252 1.00 30.72 353 ALA A O 1
ATOM 2578 N N . GLY A 1 354 ? 2.688 47.191 -30.618 1.00 28.20 354 GLY A N 1
ATOM 2579 C CA . GLY A 1 354 ? 1.367 47.810 -30.534 1.00 28.20 354 GLY A CA 1
ATOM 2580 C C . GLY A 1 354 ? 0.981 48.356 -31.927 1.00 28.20 354 GLY A C 1
ATOM 2581 O O . GLY A 1 354 ? 1.868 48.691 -32.704 1.00 28.20 354 GLY A O 1
ATOM 2582 N N . ARG A 1 355 ? -0.336 48.517 -32.175 1.00 30.94 355 ARG A N 1
ATOM 2583 C CA . ARG A 1 355 ? -1.014 49.139 -33.354 1.00 30.94 355 ARG A CA 1
ATOM 2584 C C . ARG A 1 355 ? -0.998 48.303 -34.650 1.00 30.94 355 ARG A C 1
ATOM 2586 O O . ARG A 1 355 ? -0.014 47.652 -34.939 1.00 30.94 355 ARG A O 1
ATOM 2593 N N . ALA A 1 356 ? -2.023 48.253 -35.505 1.00 33.53 356 ALA A N 1
ATOM 2594 C CA . ALA A 1 356 ? -3.317 48.929 -35.698 1.00 33.53 356 ALA A CA 1
ATOM 2595 C C . ALA A 1 356 ? -4.267 47.885 -36.362 1.00 33.53 356 ALA A C 1
ATOM 2597 O O . ALA A 1 356 ? -3.779 46.948 -36.976 1.00 33.53 356 ALA A O 1
ATOM 2598 N N . GLY A 1 357 ? -5.599 47.868 -36.268 1.00 30.80 357 GLY A N 1
ATOM 2599 C CA . GLY A 1 357 ? -6.576 48.946 -36.382 1.00 30.80 357 GLY A CA 1
ATOM 2600 C C . GLY A 1 357 ? -7.221 48.927 -37.780 1.00 30.80 357 GLY A C 1
ATOM 2601 O O . GLY A 1 357 ? -6.604 49.438 -38.706 1.00 30.80 357 GLY A O 1
ATOM 2602 N N . ARG A 1 358 ? -8.440 48.354 -37.897 1.00 35.19 358 ARG A N 1
ATOM 2603 C CA . ARG A 1 358 ? -9.518 48.490 -38.930 1.00 35.19 358 ARG A CA 1
ATOM 2604 C C . ARG A 1 358 ? -10.243 47.128 -39.058 1.00 35.19 358 ARG A C 1
ATOM 2606 O O . ARG A 1 358 ? -9.580 46.112 -39.124 1.00 35.19 358 ARG A O 1
ATOM 2613 N N . GLY A 1 359 ? -11.567 46.995 -39.087 1.00 31.59 359 GLY A N 1
ATOM 2614 C CA . GLY A 1 359 ? -12.633 47.977 -39.137 1.00 31.59 359 GLY A CA 1
ATOM 2615 C C . GLY A 1 359 ? -14.015 47.354 -38.868 1.00 31.59 359 GLY A C 1
ATOM 2616 O O . GLY A 1 359 ? -14.233 46.154 -38.967 1.00 31.59 359 GLY A O 1
ATOM 2617 N N . ARG A 1 360 ? -14.902 48.271 -38.483 1.00 35.50 360 ARG A N 1
ATOM 2618 C CA . ARG A 1 360 ? -16.357 48.261 -38.264 1.00 35.50 360 ARG A CA 1
ATOM 2619 C C . ARG A 1 360 ? -17.228 47.212 -38.981 1.00 35.50 360 ARG A C 1
ATOM 2621 O O . ARG A 1 360 ? -17.106 47.037 -40.188 1.00 35.50 360 ARG A O 1
ATOM 2628 N N . ARG A 1 361 ? -18.283 46.817 -38.247 1.00 36.53 361 ARG A N 1
ATOM 2629 C CA . ARG A 1 361 ? -19.745 46.750 -38.556 1.00 36.53 361 ARG A CA 1
ATOM 2630 C C . ARG A 1 361 ? -20.275 45.460 -37.904 1.00 36.53 361 ARG A C 1
ATOM 2632 O O . ARG A 1 361 ? -19.720 44.409 -38.144 1.00 36.53 361 ARG A O 1
ATOM 2639 N N . GLY A 1 362 ? -21.276 45.411 -37.033 1.00 33.12 362 GLY A N 1
ATOM 2640 C CA . GLY A 1 362 ? -22.347 46.327 -36.670 1.00 33.12 362 GLY A CA 1
ATOM 2641 C C . GLY A 1 362 ? -23.640 45.507 -36.636 1.00 33.12 362 GLY A C 1
ATOM 2642 O O . GLY A 1 362 ? -24.032 45.030 -37.691 1.00 33.12 362 GLY A O 1
ATOM 2643 N N . ARG A 1 363 ? -24.259 45.337 -35.456 1.00 38.00 363 ARG A N 1
ATOM 2644 C CA . ARG A 1 363 ? -25.718 45.262 -35.181 1.00 38.00 363 ARG A CA 1
ATOM 2645 C C . ARG A 1 363 ? -25.995 44.605 -33.814 1.00 38.00 363 ARG A C 1
ATOM 2647 O O . ARG A 1 363 ? -25.623 43.469 -33.558 1.00 38.00 363 ARG A O 1
ATOM 2654 N N . ARG A 1 364 ? -26.643 45.386 -32.946 1.00 38.38 364 ARG A N 1
ATOM 2655 C CA . ARG A 1 364 ? -27.456 45.001 -31.771 1.00 38.38 364 ARG A CA 1
ATOM 2656 C C . ARG A 1 364 ? -28.853 44.513 -32.255 1.00 38.38 364 ARG A C 1
ATOM 2658 O O . ARG A 1 364 ? -29.139 44.739 -33.430 1.00 38.38 364 ARG A O 1
ATOM 2665 N N . PRO A 1 365 ? -29.819 44.152 -31.381 1.00 52.59 365 PRO A N 1
ATOM 2666 C CA . PRO A 1 365 ? -29.787 43.290 -30.185 1.00 52.59 365 PRO A CA 1
ATOM 2667 C C . PRO A 1 365 ? -30.997 42.302 -30.131 1.00 52.59 365 PRO A C 1
ATOM 2669 O O . PRO A 1 365 ? -31.855 42.311 -31.008 1.00 52.59 365 PRO A O 1
ATOM 2672 N N . SER A 1 366 ? -31.133 41.613 -28.985 1.00 38.53 366 SER A N 1
ATOM 2673 C CA . SER A 1 366 ? -32.398 41.238 -28.303 1.00 38.53 366 SER A CA 1
ATOM 2674 C C . SER A 1 366 ? -32.975 39.812 -28.481 1.00 38.53 366 SER A C 1
ATOM 2676 O O . SER A 1 366 ? -32.594 39.114 -29.414 1.00 38.53 366 SER A O 1
ATOM 2678 N N . PRO A 1 367 ? -33.806 39.329 -27.519 1.00 61.38 367 PRO A N 1
ATOM 2679 C CA . PRO A 1 367 ? -33.579 38.067 -26.802 1.00 61.38 367 PRO A CA 1
ATOM 2680 C C . PRO A 1 367 ? -34.816 37.135 -26.859 1.00 61.38 367 PRO A C 1
ATOM 2682 O O . PRO A 1 367 ? -35.725 37.387 -27.649 1.00 61.38 367 PRO A O 1
ATOM 2685 N N . ARG A 1 368 ? -34.889 36.154 -25.935 1.00 46.50 368 ARG A N 1
ATOM 2686 C CA . ARG A 1 368 ? -35.916 35.096 -25.709 1.00 46.50 368 ARG A CA 1
ATOM 2687 C C . ARG A 1 368 ? -35.448 33.762 -26.316 1.00 46.50 368 ARG A C 1
ATOM 2689 O O . ARG A 1 368 ? -35.038 33.747 -27.465 1.00 46.50 368 ARG A O 1
ATOM 2696 N N . ARG A 1 369 ? -35.429 32.629 -25.617 1.00 48.47 369 ARG A N 1
ATOM 2697 C CA . ARG A 1 369 ? -36.209 32.107 -24.485 1.00 48.47 369 ARG A CA 1
ATOM 2698 C C . ARG A 1 369 ? -35.331 31.212 -23.620 1.00 48.47 369 ARG A C 1
ATOM 2700 O O . ARG A 1 369 ? -34.351 30.677 -24.181 1.00 48.47 369 ARG A O 1
#